Protein AF-0000000086876216 (afdb_homodimer)

Organism: NCBI:txid248903

Foldseek 3Di:
DAAWEKDFAPVQVVVVCCVVPPVDDDDAQPWKWKWWFQAFCHSDGNTHTFDDQQWWTWTWAKDDWDDDPNKTKIWTAAKTKTDQGQAWRAKTFKMFIASDRPDGDTTIMGTDPDIDTRGHRDMDMDGTRRYMYMDD/DAAWEKDFAPVQVVVVCCVVPPVDDDDAQPWKWKWWFQAFCHSDGNTHTFDDQQWWTWTWAKDDWDDDPNKTKIWTAAKIKTDQGQAWRAKTFKMFIASDRPDGDTTIMGTDPDIDTRGHRDMDMDGTRRYMYMDD

Sequence (272 aa):
MADILLSKSNYWKRASINAALRGVNFTAPARVYIALYTSNPTDADTGQEVTGGGYTRQQVTFGDPVITERRAAVQNTADVSFPIATADQGLITHIGIRDAATGGNLLYHGAVKTPRTVLTNDLIRFLVGQLKIDEGMADILLSKSNYWKRASINAALRGVNFTAPARVYIALYTSNPTDADTGQEVTGGGYTRQQVTFGDPVITERRAAVQNTADVSFPIATADQGLITHIGIRDAATGGNLLYHGAVKTPRTVLTNDLIRFLVGQLKIDEG

Solvent-accessible surface area (backbone atoms only — not comparable to full-atom values): 13856 Å² total; per-residue (Å²): 128,72,64,25,61,34,43,61,13,51,60,40,45,43,50,50,50,33,16,67,52,60,35,36,64,45,84,33,34,82,51,28,16,43,38,51,12,58,33,69,36,64,42,81,64,72,33,47,62,62,65,58,31,65,64,61,54,36,72,56,54,53,49,77,65,42,80,54,99,74,24,32,33,34,30,28,69,50,65,38,70,43,60,56,19,72,27,67,53,46,49,35,38,20,40,31,36,22,50,34,78,67,78,73,49,56,39,30,34,31,54,47,81,68,64,42,72,39,39,57,70,33,62,58,70,44,52,55,52,27,46,31,37,70,47,102,128,73,65,25,61,35,44,59,14,50,62,39,44,42,51,52,51,34,16,67,53,59,36,35,64,46,82,32,34,83,52,29,16,42,38,51,12,59,33,70,36,64,44,78,65,72,33,47,62,63,64,57,32,66,62,64,52,36,70,55,53,53,50,77,66,41,81,52,97,74,23,32,32,35,31,29,70,48,66,37,68,43,61,56,18,73,28,65,54,47,51,37,38,20,39,31,37,21,49,33,76,68,78,72,50,57,40,31,33,30,53,46,82,69,64,42,73,39,40,58,70,35,64,56,70,43,52,54,53,28,47,31,38,69,48,102

Radius of gyration: 21.7 Å; Cα contacts (8 Å, |Δi|>4): 786; chains: 2; bounding box: 31×73×38 Å

Secondary structure (DSSP, 8-state):
-PPEEEEE-HHHHHHHHHHHHS---B---S-EEEEEESS--TTTT-S-B--STT---EEE-B---EEETTEEEEEBSS-EEPPPPSS--EEEEEEEEESSSSS--EEEEEEEEEEEEE-TT---EE-TT-EEEEE-/-PPEEEEE-HHHHHHHHHHHHS---B---S-EEEEEESS--TTTT-S-B--STT---EEE-B---EEETTEEEEEBSS-EEPPPPSS--EEEEEEEEESSSSS--EEEEEEEEEEEEE-TT---EE-TT-EEEEE-

InterPro domains:
  IPR056908 Podophage GP4 fiber I protein gp80-like [PF23140] (8-133)

pLDDT: mean 95.17, std 6.04, range [48.88, 98.81]

Structure (mmCIF, N/CA/C/O backbone):
data_AF-0000000086876216-model_v1
#
loop_
_entity.id
_entity.type
_entity.pdbx_description
1 polymer 'Uncharacterized protein'
#
loop_
_atom_site.group_PDB
_atom_site.id
_atom_site.type_symbol
_atom_site.label_atom_id
_atom_site.label_alt_id
_atom_site.label_comp_id
_atom_site.label_asym_id
_atom_site.label_entity_id
_atom_site.label_seq_id
_atom_site.pdbx_PDB_ins_code
_atom_site.Cartn_x
_atom_site.Cartn_y
_atom_site.Cartn_z
_atom_site.occupancy
_atom_site.B_iso_or_equiv
_atom_site.auth_seq_id
_atom_site.auth_comp_id
_atom_site.auth_asym_id
_atom_site.auth_atom_id
_atom_site.pdbx_PDB_model_num
ATOM 1 N N . MET A 1 1 ? 16.734 -21.984 -0.375 1 48.88 1 MET A N 1
ATOM 2 C CA . MET A 1 1 ? 15.859 -21.484 -1.431 1 48.88 1 MET A CA 1
ATOM 3 C C . MET A 1 1 ? 15.672 -19.969 -1.305 1 48.88 1 MET A C 1
ATOM 5 O O . MET A 1 1 ? 15.453 -19.453 -0.204 1 48.88 1 MET A O 1
ATOM 9 N N . ALA A 1 2 ? 16.062 -19.297 -2.34 1 59.06 2 ALA A N 1
ATOM 10 C CA . ALA A 1 2 ? 16.203 -17.859 -2.266 1 59.06 2 ALA A CA 1
ATOM 11 C C . ALA A 1 2 ? 14.852 -17.172 -2.088 1 59.06 2 ALA A C 1
ATOM 13 O O . ALA A 1 2 ? 13.828 -17.688 -2.533 1 59.06 2 ALA A O 1
ATOM 14 N N . ASP A 1 3 ? 14.68 -16.219 -1.386 1 83.75 3 ASP A N 1
ATOM 15 C CA . ASP A 1 3 ? 13.484 -15.43 -1.085 1 83.75 3 ASP A CA 1
ATOM 16 C C . ASP A 1 3 ? 12.922 -14.789 -2.35 1 83.75 3 ASP A C 1
ATOM 18 O O . ASP A 1 3 ? 13.68 -14.336 -3.215 1 83.75 3 ASP A O 1
ATOM 22 N N . ILE A 1 4 ? 11.766 -15.125 -2.602 1 87.94 4 ILE A N 1
ATOM 23 C CA . ILE A 1 4 ? 11.055 -14.453 -3.682 1 87.94 4 ILE A CA 1
ATOM 24 C C . ILE A 1 4 ? 10.438 -13.156 -3.166 1 87.94 4 ILE A C 1
ATOM 26 O O . ILE A 1 4 ? 9.641 -13.164 -2.229 1 87.94 4 ILE A O 1
ATOM 30 N N . LEU A 1 5 ? 10.828 -12.047 -3.766 1 90 5 LEU A N 1
ATOM 31 C CA . LEU A 1 5 ? 10.266 -10.758 -3.381 1 90 5 LEU A CA 1
ATOM 32 C C . LEU A 1 5 ? 9.07 -10.406 -4.262 1 90 5 LEU A C 1
ATOM 34 O O . LEU A 1 5 ? 9.188 -10.375 -5.488 1 90 5 LEU A O 1
ATOM 38 N N . LEU A 1 6 ? 7.988 -10.195 -3.66 1 94.19 6 LEU A N 1
ATOM 39 C CA . LEU A 1 6 ? 6.754 -9.922 -4.391 1 94.19 6 LEU A CA 1
ATOM 40 C C . LEU A 1 6 ? 6.422 -8.438 -4.367 1 94.19 6 LEU A C 1
ATOM 42 O O . LEU A 1 6 ? 6.621 -7.766 -3.352 1 94.19 6 LEU A O 1
ATOM 46 N N . SER A 1 7 ? 6.004 -7.902 -5.445 1 93.81 7 SER A N 1
ATOM 47 C CA . SER A 1 7 ? 5.598 -6.508 -5.582 1 93.81 7 SER A CA 1
ATOM 48 C C . SER A 1 7 ? 4.09 -6.391 -5.785 1 93.81 7 SER A C 1
ATOM 50 O O . SER A 1 7 ? 3.441 -7.344 -6.223 1 93.81 7 SER A O 1
ATOM 52 N N . LYS A 1 8 ? 3.535 -5.238 -5.605 1 95.94 8 LYS A N 1
ATOM 53 C CA . LYS A 1 8 ? 2.1 -4.992 -5.699 1 95.94 8 LYS A CA 1
ATOM 54 C C . LYS A 1 8 ? 1.642 -4.969 -7.156 1 95.94 8 LYS A C 1
ATOM 56 O O . LYS A 1 8 ? 2.352 -4.461 -8.031 1 95.94 8 LYS A O 1
ATOM 61 N N . SER A 1 9 ? 0.474 -5.445 -7.375 1 97.19 9 SER A N 1
ATOM 62 C CA . SER A 1 9 ? -0.195 -5.281 -8.664 1 97.19 9 SER A CA 1
ATOM 63 C C . SER A 1 9 ? -0.84 -3.902 -8.781 1 97.19 9 SER A C 1
ATOM 65 O O . SER A 1 9 ? -0.96 -3.182 -7.785 1 97.19 9 SER A O 1
ATOM 67 N N . ASN A 1 10 ? -1.243 -3.51 -10.047 1 96.38 10 ASN A N 1
ATOM 68 C CA . ASN A 1 10 ? -1.983 -2.268 -10.234 1 96.38 10 ASN A CA 1
ATOM 69 C C . ASN A 1 10 ? -3.34 -2.309 -9.539 1 96.38 10 ASN A C 1
ATOM 71 O O . ASN A 1 10 ? -3.801 -1.296 -9.008 1 96.38 10 ASN A O 1
ATOM 75 N N . TYR A 1 11 ? -3.932 -3.42 -9.586 1 96.38 11 TYR A N 1
ATOM 76 C CA . TYR A 1 11 ? -5.219 -3.58 -8.914 1 96.38 11 TYR A CA 1
ATOM 77 C C . TYR A 1 11 ? -5.105 -3.229 -7.438 1 96.38 11 TYR A C 1
ATOM 79 O O . TYR A 1 11 ? -5.898 -2.439 -6.918 1 96.38 11 TYR A O 1
ATOM 87 N N . TRP A 1 12 ? -4.121 -3.82 -6.762 1 96.38 12 TRP A N 1
ATOM 88 C CA . TRP A 1 12 ? -3.986 -3.639 -5.32 1 96.38 12 TRP A CA 1
ATOM 89 C C . TRP A 1 12 ? -3.52 -2.225 -4.992 1 96.38 12 TRP A C 1
ATOM 91 O O . TRP A 1 12 ? -3.977 -1.625 -4.016 1 96.38 12 TRP A O 1
ATOM 101 N N . LYS A 1 13 ? -2.625 -1.699 -5.828 1 95.38 13 LYS A N 1
ATOM 102 C CA . LYS A 1 13 ? -2.205 -0.316 -5.625 1 95.38 13 LYS A CA 1
ATOM 103 C C . LYS A 1 13 ? -3.404 0.627 -5.605 1 95.38 13 LYS A C 1
ATOM 105 O O . LYS A 1 13 ? -3.539 1.452 -4.699 1 95.38 13 LYS A O 1
ATOM 110 N N . ARG A 1 14 ? -4.246 0.463 -6.566 1 95.56 14 ARG A N 1
ATOM 111 C CA . ARG A 1 14 ? -5.414 1.328 -6.691 1 95.56 14 ARG A CA 1
ATOM 112 C C . ARG A 1 14 ? -6.375 1.126 -5.523 1 95.56 14 ARG A C 1
ATOM 114 O O . ARG A 1 14 ? -6.879 2.096 -4.953 1 95.56 14 ARG A O 1
ATOM 121 N N . ALA A 1 15 ? -6.629 -0.106 -5.219 1 95.69 15 ALA A N 1
ATOM 122 C CA . ALA A 1 15 ? -7.551 -0.411 -4.125 1 95.69 15 ALA A CA 1
ATOM 123 C C . ALA A 1 15 ? -7.055 0.181 -2.811 1 95.69 15 ALA A C 1
ATOM 125 O O . ALA A 1 15 ? -7.844 0.701 -2.018 1 95.69 15 ALA A O 1
ATOM 126 N N . SER A 1 16 ? -5.734 0.086 -2.578 1 95.06 16 SER A N 1
ATOM 127 C CA . SER A 1 16 ? -5.148 0.612 -1.349 1 95.06 16 SER A CA 1
ATOM 128 C C . SER A 1 16 ? -5.32 2.125 -1.259 1 95.06 16 SER A C 1
ATOM 130 O O . SER A 1 16 ? -5.719 2.648 -0.215 1 95.06 16 SER A O 1
ATOM 132 N N . ILE A 1 17 ? -5.043 2.809 -2.35 1 95.25 17 ILE A N 1
ATOM 133 C CA . ILE A 1 17 ? -5.141 4.266 -2.363 1 95.25 17 ILE A CA 1
ATOM 134 C C . ILE A 1 17 ? -6.602 4.684 -2.191 1 95.25 17 ILE A C 1
ATOM 136 O O . ILE A 1 17 ? -6.902 5.609 -1.435 1 95.25 17 ILE A O 1
ATOM 140 N N . ASN A 1 18 ? -7.496 3.988 -2.867 1 96.56 18 ASN A N 1
ATOM 141 C CA . ASN A 1 18 ? -8.914 4.297 -2.748 1 96.56 18 ASN A CA 1
ATOM 142 C C . ASN A 1 18 ? -9.422 4.082 -1.324 1 96.56 18 ASN A C 1
ATOM 144 O O . ASN A 1 18 ? -10.242 4.852 -0.829 1 96.56 18 ASN A O 1
ATOM 148 N N . ALA A 1 19 ? -8.953 3.096 -0.717 1 95.94 19 ALA A N 1
ATOM 149 C CA . ALA A 1 19 ? -9.359 2.814 0.657 1 95.94 19 ALA A CA 1
ATOM 150 C C . ALA A 1 19 ? -8.82 3.871 1.616 1 95.94 19 ALA A C 1
ATOM 152 O O . ALA A 1 19 ? -9.555 4.367 2.479 1 95.94 19 ALA A O 1
ATOM 153 N N . ALA A 1 20 ? -7.605 4.254 1.481 1 96 20 ALA A N 1
ATOM 154 C CA . ALA A 1 20 ? -6.957 5.18 2.404 1 96 20 ALA A CA 1
ATOM 155 C C . ALA A 1 20 ? -7.504 6.598 2.232 1 96 20 ALA A C 1
ATOM 157 O O . ALA A 1 20 ? -7.645 7.336 3.209 1 96 20 ALA A O 1
ATOM 158 N N . LEU A 1 21 ? -7.848 6.957 0.947 1 97.12 21 LEU A N 1
ATOM 159 C CA . LEU A 1 21 ? -7.949 8.391 0.697 1 97.12 21 LEU A CA 1
ATOM 160 C C . LEU A 1 21 ? -9.328 8.75 0.16 1 97.12 21 LEU A C 1
ATOM 162 O O . LEU A 1 21 ? -9.719 9.922 0.172 1 97.12 21 LEU A O 1
ATOM 166 N N . ARG A 1 22 ? -10.078 7.77 -0.275 1 95.88 22 ARG A N 1
ATOM 167 C CA . ARG A 1 22 ? -11.258 8.148 -1.043 1 95.88 22 ARG A CA 1
ATOM 168 C C . ARG A 1 22 ? -12.508 7.477 -0.491 1 95.88 22 ARG A C 1
ATOM 170 O O . ARG A 1 22 ? -13.539 7.422 -1.165 1 95.88 22 ARG A O 1
ATOM 177 N N . GLY A 1 23 ? -12.367 6.898 0.635 1 95.56 23 GLY A N 1
ATOM 178 C CA . GLY A 1 23 ? -13.539 6.395 1.34 1 95.56 23 GLY A CA 1
ATOM 179 C C . GLY A 1 23 ? -14.094 5.121 0.734 1 95.56 23 GLY A C 1
ATOM 180 O O . GLY A 1 23 ? -15.25 4.766 0.979 1 95.56 23 GLY A O 1
ATOM 181 N N . VAL A 1 24 ? -13.336 4.449 -0.083 1 93.44 24 VAL A N 1
ATOM 182 C CA . VAL A 1 24 ? -13.781 3.209 -0.709 1 93.44 24 VAL A CA 1
ATOM 183 C C . VAL A 1 24 ? -13.336 2.016 0.129 1 93.44 24 VAL A C 1
ATOM 185 O O . VAL A 1 24 ? -12.141 1.724 0.211 1 93.44 24 VAL A O 1
ATOM 188 N N . ASN A 1 25 ? -14.297 1.36 0.654 1 94.62 25 ASN A N 1
ATOM 189 C CA . ASN A 1 25 ? -13.961 0.201 1.473 1 94.62 25 ASN A CA 1
ATOM 190 C C . ASN A 1 25 ? -13.305 -0.9 0.643 1 94.62 25 ASN A C 1
ATOM 192 O O . ASN A 1 25 ? -13.586 -1.035 -0.549 1 94.62 25 ASN A O 1
ATOM 196 N N . PHE A 1 26 ? -12.43 -1.566 1.304 1 93.56 26 PHE A N 1
ATOM 197 C CA . PHE A 1 26 ? -11.859 -2.775 0.715 1 93.56 26 PHE A CA 1
ATOM 198 C C . PHE A 1 26 ? -12.258 -4.008 1.519 1 93.56 26 PHE A C 1
ATOM 200 O O . PHE A 1 26 ? -11.961 -4.102 2.711 1 93.56 26 PHE A O 1
ATOM 207 N N . THR A 1 27 ? -12.953 -4.887 0.851 1 94.19 27 THR A N 1
ATOM 208 C CA . THR A 1 27 ? -13.281 -6.168 1.469 1 94.19 27 THR A CA 1
ATOM 209 C C . THR A 1 27 ? -12.141 -7.168 1.271 1 94.19 27 THR A C 1
ATOM 211 O O . THR A 1 27 ? -11.844 -7.559 0.142 1 94.19 27 THR A O 1
ATOM 214 N N . ALA A 1 28 ? -11.547 -7.559 2.363 1 96.19 28 ALA A N 1
ATOM 215 C CA . ALA A 1 28 ? -10.391 -8.445 2.32 1 96.19 28 ALA A CA 1
ATOM 216 C C . ALA A 1 28 ? -10.797 -9.852 1.863 1 96.19 28 ALA A C 1
ATOM 218 O O . ALA A 1 28 ? -11.836 -10.367 2.275 1 96.19 28 ALA A O 1
ATOM 219 N N . PRO A 1 29 ? -10.008 -10.398 0.967 1 96 29 PRO A N 1
ATOM 220 C CA . PRO A 1 29 ? -10.258 -11.812 0.665 1 96 29 PRO A CA 1
ATOM 221 C C . PRO A 1 29 ? -10.023 -12.719 1.87 1 96 29 PRO A C 1
ATOM 223 O O . PRO A 1 29 ? -9.07 -12.523 2.621 1 96 29 PRO A O 1
ATOM 226 N N . ALA A 1 30 ? -10.867 -13.68 2.072 1 94.69 30 ALA A N 1
ATOM 227 C CA . ALA A 1 30 ? -10.75 -14.602 3.201 1 94.69 30 ALA A CA 1
ATOM 228 C C . ALA A 1 30 ? -9.5 -15.469 3.07 1 94.69 30 ALA A C 1
ATOM 230 O O . ALA A 1 30 ? -8.922 -15.891 4.074 1 94.69 30 ALA A O 1
ATOM 231 N N . ARG A 1 31 ? -9.227 -15.828 1.833 1 96.81 31 ARG A N 1
ATOM 232 C CA . ARG A 1 31 ? -8.062 -16.641 1.503 1 96.81 31 ARG A CA 1
ATOM 233 C C . ARG A 1 31 ? -7.34 -16.094 0.279 1 96.81 31 ARG A C 1
ATOM 235 O O . ARG A 1 31 ? -7.945 -15.438 -0.566 1 96.81 31 ARG A O 1
ATOM 242 N N . VAL A 1 32 ? -6.047 -16.312 0.281 1 98.5 32 VAL A N 1
ATOM 243 C CA . VAL A 1 32 ? -5.262 -15.977 -0.899 1 98.5 32 VAL A CA 1
ATOM 244 C C . VAL A 1 32 ? -4.531 -17.219 -1.411 1 98.5 32 VAL A C 1
ATOM 246 O O . VAL A 1 32 ? -4.383 -18.203 -0.686 1 98.5 32 VAL A O 1
ATOM 249 N N . TYR A 1 33 ? -4.148 -17.188 -2.643 1 98.81 33 TYR A N 1
ATOM 250 C CA . TYR A 1 33 ? -3.611 -18.359 -3.324 1 98.81 33 TYR A CA 1
ATOM 251 C C . TYR A 1 33 ? -2.354 -18 -4.109 1 98.81 33 TYR A C 1
ATOM 253 O O . TYR A 1 33 ? -2.25 -16.906 -4.668 1 98.81 33 TYR A O 1
ATOM 261 N N . ILE A 1 34 ? -1.448 -18.938 -4.176 1 98.31 34 ILE A N 1
ATOM 262 C CA . ILE A 1 34 ? -0.29 -18.812 -5.055 1 98.31 34 ILE A CA 1
ATOM 263 C C . ILE A 1 34 ? -0.636 -19.328 -6.449 1 98.31 34 ILE A C 1
ATOM 265 O O . ILE A 1 34 ? -1.189 -20.406 -6.598 1 98.31 34 ILE A O 1
ATOM 269 N N . ALA A 1 35 ? -0.36 -18.531 -7.395 1 98.38 35 ALA A N 1
ATOM 270 C CA . ALA A 1 35 ? -0.459 -18.891 -8.805 1 98.38 35 ALA A CA 1
ATOM 271 C C . ALA A 1 35 ? 0.922 -19.016 -9.438 1 98.38 35 ALA A C 1
ATOM 273 O O . ALA A 1 35 ? 1.812 -18.203 -9.148 1 98.38 35 ALA A O 1
ATOM 274 N N . LEU A 1 36 ? 1.107 -19.922 -10.281 1 98.06 36 LEU A N 1
ATOM 275 C CA . LEU A 1 36 ? 2.348 -20.109 -11.031 1 98.06 36 LEU A CA 1
ATOM 276 C C . LEU A 1 36 ? 2.219 -19.547 -12.438 1 98.06 36 LEU A C 1
ATOM 278 O O . LEU A 1 36 ? 1.175 -19.688 -13.078 1 98.06 36 LEU A O 1
ATOM 282 N N . TYR A 1 37 ? 3.281 -18.953 -12.898 1 98.5 37 TYR A N 1
ATOM 283 C CA . TYR A 1 37 ? 3.238 -18.297 -14.203 1 98.5 37 TYR A CA 1
ATOM 284 C C . TYR A 1 37 ? 4.402 -18.75 -15.078 1 98.5 37 TYR A C 1
ATOM 286 O O . TYR A 1 37 ? 5.527 -18.891 -14.594 1 98.5 37 TYR A O 1
ATOM 294 N N . THR A 1 38 ? 4.125 -18.922 -16.344 1 98.19 38 THR A N 1
ATOM 295 C CA . THR A 1 38 ? 5.16 -19.234 -17.312 1 98.19 38 THR A CA 1
ATOM 296 C C . THR A 1 38 ? 5.629 -17.969 -18.031 1 98.19 38 THR A C 1
ATOM 298 O O . THR A 1 38 ? 6.551 -18.016 -18.844 1 98.19 38 THR A O 1
ATOM 301 N N . SER A 1 39 ? 4.977 -16.906 -17.75 1 97.94 39 SER A N 1
ATOM 302 C CA . SER A 1 39 ? 5.406 -15.586 -18.188 1 97.94 39 SER A CA 1
ATOM 303 C C . SER A 1 39 ? 5.133 -14.539 -17.109 1 97.94 39 SER A C 1
ATOM 305 O O . SER A 1 39 ? 4.367 -14.781 -16.172 1 97.94 39 SER A O 1
ATOM 307 N N . ASN A 1 40 ? 5.742 -13.383 -17.219 1 97.38 40 ASN A N 1
ATOM 308 C CA . ASN A 1 40 ? 5.621 -12.305 -16.234 1 97.38 40 ASN A CA 1
ATOM 309 C C . ASN A 1 40 ? 4.191 -11.781 -16.156 1 97.38 40 ASN A C 1
ATOM 311 O O . ASN A 1 40 ? 3.66 -11.258 -17.141 1 97.38 40 ASN A O 1
ATOM 315 N N . PRO A 1 41 ? 3.533 -11.93 -14.977 1 96.75 41 PRO A N 1
ATOM 316 C CA . PRO A 1 41 ? 2.193 -11.367 -14.805 1 96.75 41 PRO A CA 1
ATOM 317 C C . PRO A 1 41 ? 2.174 -9.844 -14.93 1 96.75 41 PRO A C 1
ATOM 319 O O . PRO A 1 41 ? 1.116 -9.25 -15.164 1 96.75 41 PRO A O 1
ATOM 322 N N . THR A 1 42 ? 3.312 -9.188 -14.727 1 95.25 42 THR A N 1
ATOM 323 C CA . THR A 1 42 ? 3.408 -7.73 -14.656 1 95.25 42 THR A CA 1
ATOM 324 C C . THR A 1 42 ? 2.469 -7.172 -13.594 1 95.25 42 THR A C 1
ATOM 326 O O . THR A 1 42 ? 1.662 -7.91 -13.023 1 95.25 42 THR A O 1
ATOM 329 N N . ASP A 1 43 ? 2.586 -5.863 -13.367 1 96.38 43 ASP A N 1
ATOM 330 C CA . ASP A 1 43 ? 1.662 -5.211 -12.445 1 96.38 43 ASP A CA 1
ATOM 331 C C . ASP A 1 43 ? 0.242 -5.199 -13.008 1 96.38 43 ASP A C 1
ATOM 333 O O . ASP A 1 43 ? -0.729 -5.094 -12.25 1 96.38 43 ASP A O 1
ATOM 337 N N . ALA A 1 44 ? 0.137 -5.301 -14.305 1 95.56 44 ALA A N 1
ATOM 338 C CA . ALA A 1 44 ? -1.148 -5.164 -14.984 1 95.56 44 ALA A CA 1
ATOM 339 C C . ALA A 1 44 ? -1.819 -6.523 -15.172 1 95.56 44 ALA A C 1
ATOM 341 O O . ALA A 1 44 ? -2.836 -6.629 -15.859 1 95.56 44 ALA A O 1
ATOM 342 N N . ASP A 1 45 ? -1.277 -7.594 -14.578 1 96.81 45 ASP A N 1
ATOM 343 C CA . ASP A 1 45 ? -1.894 -8.914 -14.617 1 96.81 45 ASP A CA 1
ATOM 344 C C . ASP A 1 45 ? -1.996 -9.43 -16.047 1 96.81 45 ASP A C 1
ATOM 346 O O . ASP A 1 45 ? -3.07 -9.852 -16.5 1 96.81 45 ASP A O 1
ATOM 350 N N . THR A 1 46 ? -0.909 -9.453 -16.812 1 96 46 THR A N 1
ATOM 351 C CA . THR A 1 46 ? -0.927 -9.805 -18.219 1 96 46 THR A CA 1
ATOM 352 C C . THR A 1 46 ? -0.221 -11.141 -18.453 1 96 46 THR A C 1
ATOM 354 O O . THR A 1 46 ? -0.142 -11.617 -19.594 1 96 46 THR A O 1
ATOM 357 N N . GLY A 1 47 ? 0.295 -11.789 -17.531 1 96.75 47 GLY A N 1
ATOM 358 C CA . GLY A 1 47 ? 1.072 -13.008 -17.688 1 96.75 47 GLY A CA 1
ATOM 359 C C . GLY A 1 47 ? 0.215 -14.234 -17.922 1 96.75 47 GLY A C 1
ATOM 360 O O . GLY A 1 47 ? -1.009 -14.18 -17.781 1 96.75 47 GLY A O 1
ATOM 361 N N . GLN A 1 48 ? 0.853 -15.25 -18.328 1 97.88 48 GLN A N 1
ATOM 362 C CA . GLN A 1 48 ? 0.194 -16.531 -18.562 1 97.88 48 GLN A CA 1
ATOM 363 C C . GLN A 1 48 ? 0.329 -17.438 -17.344 1 97.88 48 GLN A C 1
ATOM 365 O O . GLN A 1 48 ? 1.424 -17.922 -17.047 1 97.88 48 GLN A O 1
ATOM 370 N N . GLU A 1 49 ? -0.75 -17.703 -16.688 1 98.44 49 GLU A N 1
ATOM 371 C CA . GLU A 1 49 ? -0.78 -18.672 -15.586 1 98.44 49 GLU A CA 1
ATOM 372 C C . GLU A 1 49 ? -0.759 -20.094 -16.109 1 98.44 49 GLU A C 1
ATOM 374 O O . GLU A 1 49 ? -1.314 -20.391 -17.172 1 98.44 49 GLU A O 1
ATOM 379 N N . VAL A 1 50 ? -0.156 -20.938 -15.328 1 97.88 50 VAL A N 1
ATOM 380 C CA . VAL A 1 50 ? -0.158 -22.375 -15.633 1 97.88 50 VAL A CA 1
ATOM 381 C C . VAL A 1 50 ? -1.595 -22.875 -15.703 1 97.88 50 VAL A C 1
ATOM 383 O O . VAL A 1 50 ? -2.449 -22.453 -14.922 1 97.88 50 VAL A O 1
ATOM 386 N N . THR A 1 51 ? -1.846 -23.672 -16.625 1 95.88 51 THR A N 1
ATOM 387 C CA . THR A 1 51 ? -3.121 -24.375 -16.75 1 95.88 51 THR A CA 1
ATOM 388 C C . THR A 1 51 ? -2.898 -25.844 -17.062 1 95.88 51 THR A C 1
ATOM 390 O O . THR A 1 51 ? -1.874 -26.219 -17.641 1 95.88 51 THR A O 1
ATOM 393 N N . GLY A 1 52 ? -3.818 -26.672 -16.703 1 96.06 52 GLY A N 1
ATOM 394 C CA . GLY A 1 52 ? -3.76 -28.078 -17.047 1 96.06 52 GLY A CA 1
ATOM 395 C C . GLY A 1 52 ? -2.752 -28.859 -16.219 1 96.06 52 GLY A C 1
ATOM 396 O O . GLY A 1 52 ? -2.277 -28.359 -15.195 1 96.06 52 GLY A O 1
ATOM 397 N N . GLY A 1 53 ? -2.633 -30.125 -16.516 1 97.5 53 GLY A N 1
ATOM 398 C CA . GLY A 1 53 ? -1.657 -30.984 -15.875 1 97.5 53 GLY A CA 1
ATOM 399 C C . GLY A 1 53 ? -1.9 -31.156 -14.391 1 97.5 53 GLY A C 1
ATOM 400 O O . GLY A 1 53 ? -0.952 -31.25 -13.609 1 97.5 53 GLY A O 1
ATOM 401 N N . GLY A 1 54 ? -3.086 -31.062 -13.938 1 97.12 54 GLY A N 1
ATOM 402 C CA . GLY A 1 54 ? -3.391 -31.234 -12.523 1 97.12 54 GLY A CA 1
ATOM 403 C C . GLY A 1 54 ? -3.123 -30 -11.703 1 97.12 54 GLY A C 1
ATOM 404 O O . GLY A 1 54 ? -3.246 -30.016 -10.477 1 97.12 54 GLY A O 1
ATOM 405 N N . TYR A 1 55 ? -2.834 -28.969 -12.445 1 97.94 55 TYR A N 1
ATOM 406 C CA . TYR A 1 55 ? -2.508 -27.703 -11.773 1 97.94 55 TYR A CA 1
ATOM 407 C C . TYR A 1 55 ? -3.742 -27.094 -11.125 1 97.94 55 TYR A C 1
ATOM 409 O O . TYR A 1 55 ? -4.816 -27.062 -11.734 1 97.94 55 TYR A O 1
ATOM 417 N N . THR A 1 56 ? -3.564 -26.625 -9.883 1 97.88 56 THR A N 1
ATOM 418 C CA . THR A 1 56 ? -4.496 -25.766 -9.141 1 97.88 56 THR A CA 1
ATOM 419 C C . THR A 1 56 ? -3.746 -24.781 -8.25 1 97.88 56 THR A C 1
ATOM 421 O O . THR A 1 56 ? -2.727 -25.141 -7.652 1 97.88 56 THR A O 1
ATOM 424 N N . ARG A 1 57 ? -4.277 -23.562 -8.219 1 98.38 57 ARG A N 1
ATOM 425 C CA . ARG A 1 57 ? -3.689 -22.641 -7.258 1 98.38 57 ARG A CA 1
ATOM 426 C C . ARG A 1 57 ? -3.719 -23.219 -5.848 1 98.38 57 ARG A C 1
ATOM 428 O O . ARG A 1 57 ? -4.637 -23.969 -5.496 1 98.38 57 ARG A O 1
ATOM 435 N N . GLN A 1 58 ? -2.684 -22.906 -5.09 1 98.38 58 GLN A N 1
ATOM 436 C CA . GLN A 1 58 ? -2.605 -23.406 -3.721 1 98.38 58 GLN A CA 1
ATOM 437 C C . GLN A 1 58 ? -2.783 -22.281 -2.711 1 98.38 58 GLN A C 1
ATOM 439 O O . GLN A 1 58 ? -2.225 -21.188 -2.881 1 98.38 58 GLN A O 1
ATOM 444 N N . GLN A 1 59 ? -3.621 -22.547 -1.695 1 98.44 59 GLN A N 1
ATOM 445 C CA . GLN A 1 59 ? -3.814 -21.562 -0.64 1 98.44 59 GLN A CA 1
ATOM 446 C C . GLN A 1 59 ? -2.512 -21.297 0.11 1 98.44 59 GLN A C 1
ATOM 448 O O . GLN A 1 59 ? -1.732 -22.219 0.357 1 98.44 59 GLN A O 1
ATOM 453 N N . VAL A 1 60 ? -2.283 -20.094 0.447 1 98.12 60 VAL A N 1
ATOM 454 C CA . VAL A 1 60 ? -1.104 -19.703 1.214 1 98.12 60 VAL A CA 1
ATOM 455 C C . VAL A 1 60 ? -1.515 -18.797 2.371 1 98.12 60 VAL A C 1
ATOM 457 O O . VAL A 1 60 ? -2.439 -17.984 2.238 1 98.12 60 VAL A O 1
ATOM 460 N N . THR A 1 61 ? -0.882 -18.922 3.51 1 97.56 61 THR A N 1
ATOM 461 C CA . THR A 1 61 ? -1.111 -18.094 4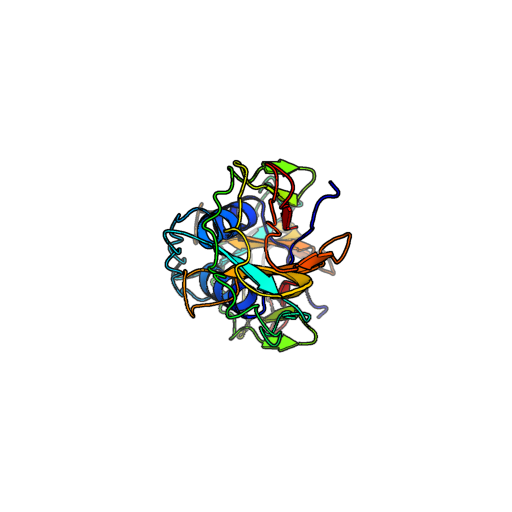.691 1 97.56 61 THR A CA 1
ATOM 462 C C . THR A 1 61 ? 0.126 -17.266 5.023 1 97.56 61 THR A C 1
ATOM 464 O O . THR A 1 61 ? 1.255 -17.734 4.863 1 97.56 61 THR A O 1
ATOM 467 N N . PHE A 1 62 ? -0.096 -16.094 5.426 1 97.56 62 PHE A N 1
ATOM 468 C CA . PHE A 1 62 ? 0.983 -15.18 5.781 1 97.56 62 PHE A CA 1
ATOM 469 C C . PHE A 1 62 ? 0.907 -14.805 7.258 1 97.56 62 PHE A C 1
ATOM 471 O O . PHE A 1 62 ? -0.173 -14.82 7.852 1 97.56 62 PHE A O 1
ATOM 478 N N . GLY A 1 63 ? 2.018 -14.469 7.793 1 96.12 63 GLY A N 1
ATOM 479 C CA . GLY A 1 63 ? 2.096 -14.039 9.18 1 96.12 63 GLY A CA 1
ATOM 480 C C . GLY A 1 63 ? 1.78 -12.57 9.375 1 96.12 63 GLY A C 1
ATOM 481 O O . GLY A 1 63 ? 1.435 -11.875 8.414 1 96.12 63 GLY A O 1
ATOM 482 N N . ASP A 1 64 ? 1.844 -12.172 10.617 1 95.44 64 ASP A N 1
ATOM 483 C CA . ASP A 1 64 ? 1.646 -10.758 10.938 1 95.44 64 ASP A CA 1
ATOM 484 C C . ASP A 1 64 ? 2.748 -9.898 10.32 1 95.44 64 ASP A C 1
ATOM 486 O O . ASP A 1 64 ? 3.922 -10.273 10.352 1 95.44 64 ASP A O 1
ATOM 490 N N . PRO A 1 65 ? 2.338 -8.797 9.703 1 95.44 65 PRO A N 1
ATOM 491 C CA . PRO A 1 65 ? 3.383 -7.906 9.195 1 95.44 65 PRO A CA 1
ATOM 492 C C . PRO A 1 65 ? 4.301 -7.391 10.297 1 95.44 65 PRO A C 1
ATOM 494 O O . PRO A 1 65 ? 3.838 -7.082 11.398 1 95.44 65 PRO A O 1
ATOM 497 N N . VAL A 1 66 ? 5.539 -7.312 10.031 1 93.88 66 VAL A N 1
ATOM 498 C CA . VAL A 1 66 ? 6.555 -6.816 10.953 1 93.88 66 VAL A CA 1
ATOM 499 C C . VAL A 1 66 ? 7.156 -5.52 10.414 1 93.88 66 VAL A C 1
ATOM 501 O O . VAL A 1 66 ? 7.535 -5.445 9.242 1 93.88 66 VAL A O 1
ATOM 504 N N . ILE A 1 67 ? 7.168 -4.535 11.266 1 93.44 67 ILE A N 1
ATOM 505 C CA . ILE A 1 67 ? 7.766 -3.262 10.883 1 93.44 67 ILE A CA 1
ATOM 506 C C . ILE A 1 67 ? 9.258 -3.268 11.219 1 93.44 67 ILE A C 1
ATOM 508 O O . ILE A 1 67 ? 9.641 -3.484 12.367 1 93.44 67 ILE A O 1
ATOM 512 N N . THR A 1 68 ? 10.062 -3.109 10.227 1 86.62 68 THR A N 1
ATOM 513 C CA . THR A 1 68 ? 11.508 -2.93 10.391 1 86.62 68 THR A CA 1
ATOM 514 C C . THR A 1 68 ? 12 -1.753 9.555 1 86.62 68 THR A C 1
ATOM 516 O O . THR A 1 68 ? 11.828 -1.729 8.336 1 86.62 68 THR A O 1
ATOM 519 N N . GLU A 1 69 ? 12.727 -0.732 10.188 1 81.5 69 GLU A N 1
ATOM 520 C CA . GLU A 1 69 ? 13.328 0.418 9.516 1 81.5 69 GLU A CA 1
ATOM 521 C C . GLU A 1 69 ? 12.336 1.081 8.562 1 81.5 69 GLU A C 1
ATOM 523 O O . GLU A 1 69 ? 12.664 1.342 7.406 1 81.5 69 GLU A O 1
ATOM 528 N N . ARG A 1 70 ? 11.164 1.181 8.758 1 82.06 70 ARG A N 1
ATOM 529 C CA . ARG A 1 70 ? 10.133 1.916 8.023 1 82.06 70 ARG A CA 1
ATOM 530 C C . ARG A 1 70 ? 9.5 1.044 6.949 1 82.06 70 ARG A C 1
ATOM 532 O O . ARG A 1 70 ? 8.844 1.554 6.035 1 82.06 70 ARG A O 1
ATOM 539 N N . ARG A 1 71 ? 9.828 -0.271 6.969 1 89 71 ARG A N 1
ATOM 540 C CA . ARG A 1 71 ? 9.203 -1.211 6.039 1 89 71 ARG A CA 1
ATOM 541 C C . ARG A 1 71 ? 8.344 -2.223 6.785 1 89 71 ARG A C 1
ATOM 543 O O . ARG A 1 71 ? 8.656 -2.611 7.91 1 89 71 ARG A O 1
ATOM 550 N N . ALA A 1 72 ? 7.262 -2.516 6.199 1 93.38 72 ALA A N 1
ATOM 551 C CA . ALA A 1 72 ? 6.449 -3.633 6.676 1 93.38 72 ALA A CA 1
ATOM 552 C C . ALA A 1 72 ? 6.707 -4.891 5.852 1 93.38 72 ALA A C 1
ATOM 554 O O . ALA A 1 72 ? 6.617 -4.863 4.625 1 93.38 72 ALA A O 1
ATOM 555 N N . ALA A 1 73 ? 7.129 -5.918 6.57 1 94.5 73 ALA A N 1
ATOM 556 C CA . ALA A 1 73 ? 7.461 -7.16 5.883 1 94.5 73 ALA A CA 1
ATOM 557 C C . ALA A 1 73 ? 6.578 -8.305 6.359 1 94.5 73 ALA A C 1
ATOM 559 O O . ALA A 1 73 ? 6.172 -8.344 7.523 1 94.5 73 ALA A O 1
ATOM 560 N N . VAL A 1 74 ? 6.277 -9.18 5.457 1 96.06 74 VAL A N 1
ATOM 561 C CA . VAL A 1 74 ? 5.5 -10.375 5.766 1 96.06 74 VAL A CA 1
ATOM 562 C C . VAL A 1 74 ? 6.016 -11.547 4.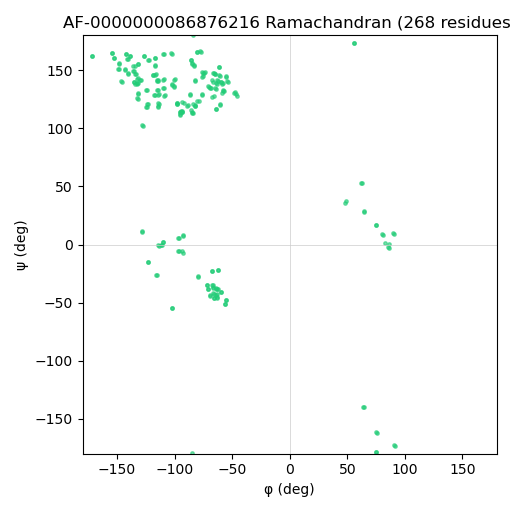941 1 96.06 74 VAL A C 1
ATOM 564 O O . VAL A 1 74 ? 6.625 -11.359 3.885 1 96.06 74 VAL A O 1
ATOM 567 N N . GLN A 1 75 ? 5.855 -12.711 5.5 1 96.56 75 GLN A N 1
ATOM 568 C CA . GLN A 1 75 ? 6.254 -13.93 4.805 1 96.56 75 GLN A CA 1
ATOM 569 C C . GLN A 1 75 ? 5.25 -15.055 5.043 1 96.56 75 GLN A C 1
ATOM 571 O O . GLN A 1 75 ? 4.445 -14.992 5.977 1 96.56 75 GLN A O 1
ATOM 576 N N . ASN A 1 76 ? 5.242 -16.047 4.199 1 97.75 76 ASN A N 1
ATOM 577 C CA . ASN A 1 76 ? 4.352 -17.188 4.402 1 97.75 76 ASN A CA 1
ATOM 578 C C . ASN A 1 76 ? 4.73 -17.984 5.648 1 97.75 76 ASN A C 1
ATOM 580 O O . ASN A 1 76 ? 5.914 -18.125 5.969 1 97.75 76 ASN A O 1
ATOM 584 N N . THR A 1 77 ? 3.764 -18.547 6.293 1 97.62 77 THR A N 1
ATOM 585 C CA . THR A 1 77 ? 3.971 -19.141 7.609 1 97.62 77 THR A CA 1
ATOM 586 C C . THR A 1 77 ? 3.879 -20.656 7.531 1 97.62 77 THR A C 1
ATOM 588 O O . THR A 1 77 ? 3.924 -21.344 8.555 1 97.62 77 THR A O 1
ATOM 591 N N . ALA A 1 78 ? 3.678 -21.219 6.375 1 97.06 78 ALA A N 1
ATOM 592 C CA . ALA A 1 78 ? 3.625 -22.656 6.156 1 97.06 78 ALA A CA 1
ATOM 593 C C . ALA A 1 78 ? 4.137 -23.031 4.766 1 97.06 78 ALA A C 1
ATOM 595 O O . ALA A 1 78 ? 4.141 -22.188 3.859 1 97.06 78 ALA A O 1
ATOM 596 N N . ASP A 1 79 ? 4.66 -24.203 4.703 1 97.19 79 ASP A N 1
ATOM 597 C CA . ASP A 1 79 ? 5.008 -24.719 3.379 1 97.19 79 ASP A CA 1
ATOM 598 C C . ASP A 1 79 ? 3.77 -24.812 2.49 1 97.19 79 ASP A C 1
ATOM 600 O O . ASP A 1 79 ? 2.67 -25.094 2.977 1 97.19 79 ASP A O 1
ATOM 604 N N . VAL A 1 80 ? 3.963 -24.562 1.239 1 97.38 80 VAL A N 1
ATOM 605 C CA . VAL A 1 80 ? 2.912 -24.719 0.24 1 97.38 80 VAL A CA 1
ATOM 606 C C . VAL A 1 80 ? 3.375 -25.688 -0.852 1 97.38 80 VAL A C 1
ATOM 608 O O . VAL A 1 80 ? 4.402 -25.453 -1.497 1 97.38 80 VAL A O 1
ATOM 611 N N . SER A 1 81 ? 2.645 -26.734 -1.007 1 97.44 81 SER A N 1
ATOM 612 C CA . SER A 1 81 ? 2.971 -27.719 -2.025 1 97.44 81 SER A CA 1
ATOM 613 C C . SER A 1 81 ? 1.89 -27.797 -3.1 1 97.44 81 SER A C 1
ATOM 615 O O . SER A 1 81 ? 0.701 -27.875 -2.785 1 97.44 81 SER A O 1
ATOM 617 N N . PHE A 1 82 ? 2.4 -27.781 -4.297 1 98.12 82 PHE A N 1
ATOM 618 C CA . PHE A 1 82 ? 1.491 -27.984 -5.422 1 98.12 82 PHE A CA 1
ATOM 619 C C . PHE A 1 82 ? 1.271 -29.469 -5.68 1 98.12 82 PHE A C 1
ATOM 621 O O . PHE A 1 82 ? 2.088 -30.297 -5.285 1 98.12 82 PHE A O 1
ATOM 628 N N . PRO A 1 83 ? 0.125 -29.781 -6.305 1 97.44 83 PRO A N 1
ATOM 629 C CA . PRO A 1 83 ? -0.072 -31.188 -6.691 1 97.44 83 PRO A CA 1
ATOM 630 C C . PRO A 1 83 ? 0.986 -31.672 -7.676 1 97.44 83 PRO A C 1
ATOM 632 O O . PRO A 1 83 ? 1.58 -30.875 -8.406 1 97.44 83 PRO A O 1
ATOM 635 N N . ILE A 1 84 ? 1.225 -33 -7.629 1 98 84 ILE A N 1
ATOM 636 C CA . ILE A 1 84 ? 2.111 -33.594 -8.609 1 98 84 ILE A CA 1
ATOM 637 C C . ILE A 1 84 ? 1.579 -33.344 -10.016 1 98 84 ILE A C 1
ATOM 639 O O . ILE A 1 84 ? 0.391 -33.531 -10.281 1 98 84 ILE A O 1
ATOM 643 N N . ALA A 1 85 ? 2.469 -32.875 -10.844 1 98.38 85 ALA A N 1
ATOM 644 C CA . ALA A 1 85 ? 2.061 -32.594 -12.211 1 98.38 85 ALA A CA 1
ATOM 645 C C . ALA A 1 85 ? 1.678 -33.875 -12.953 1 98.38 85 ALA A C 1
ATOM 647 O O . ALA A 1 85 ? 2.432 -34.844 -12.961 1 98.38 85 ALA A O 1
ATOM 648 N N . THR A 1 86 ? 0.521 -33.875 -13.531 1 98.44 86 THR A N 1
ATOM 649 C CA . THR A 1 86 ? 0.077 -35.031 -14.281 1 98.44 86 THR A CA 1
ATOM 650 C C . THR A 1 86 ? 0.426 -34.906 -15.758 1 98.44 86 THR A C 1
ATOM 652 O O . THR A 1 86 ? 0.19 -35.812 -16.547 1 98.44 86 THR A O 1
ATOM 655 N N . ALA A 1 87 ? 0.914 -33.781 -16.156 1 98.25 87 ALA A N 1
ATOM 656 C CA . ALA A 1 87 ? 1.472 -33.469 -17.469 1 98.25 87 ALA A CA 1
ATOM 657 C C . ALA A 1 87 ? 2.477 -32.312 -17.375 1 98.25 87 ALA A C 1
ATOM 659 O O . ALA A 1 87 ? 2.584 -31.672 -16.344 1 98.25 87 ALA A O 1
ATOM 660 N N . ASP A 1 88 ? 3.242 -32.188 -18.438 1 97.88 88 ASP A N 1
ATOM 661 C CA . ASP A 1 88 ? 4.184 -31.062 -18.469 1 97.88 88 ASP A CA 1
ATOM 662 C C . ASP A 1 88 ? 3.455 -29.734 -18.312 1 97.88 88 ASP A C 1
ATOM 664 O O . ASP A 1 88 ? 2.438 -29.5 -18.969 1 97.88 88 ASP A O 1
ATOM 668 N N . GLN A 1 89 ? 3.98 -28.859 -17.391 1 97.25 89 GLN A N 1
ATOM 669 C CA . GLN A 1 89 ? 3.316 -27.594 -17.078 1 97.25 89 GLN A CA 1
ATOM 670 C C . GLN A 1 89 ? 4.152 -26.406 -17.531 1 97.25 89 GLN A C 1
ATOM 672 O O . GLN A 1 89 ? 3.766 -25.25 -17.328 1 97.25 89 GLN A O 1
ATOM 677 N N . GLY A 1 90 ? 5.344 -26.672 -18.109 1 96.94 90 GLY A N 1
ATOM 678 C CA . GLY A 1 90 ? 6.172 -25.625 -18.703 1 96.94 90 GLY A CA 1
ATOM 679 C C . GLY A 1 90 ? 7.168 -25.031 -17.719 1 96.94 90 GLY A C 1
ATOM 680 O O . GLY A 1 90 ? 7.375 -25.578 -16.625 1 96.94 90 GLY A O 1
ATOM 681 N N . LEU A 1 91 ? 7.883 -23.938 -18.156 1 97.62 91 LEU A N 1
ATOM 682 C CA . LEU A 1 91 ? 8.875 -23.234 -17.359 1 97.62 91 LEU A CA 1
ATOM 683 C C . LEU A 1 91 ? 8.211 -22.203 -16.453 1 97.62 91 LEU A C 1
ATOM 685 O O . LEU A 1 91 ? 7.648 -21.219 -16.938 1 97.62 91 LEU A O 1
ATOM 689 N N . ILE A 1 92 ? 8.289 -22.453 -15.195 1 97.69 92 ILE A N 1
ATOM 690 C CA . ILE A 1 92 ? 7.75 -21.516 -14.219 1 97.69 92 ILE A CA 1
ATOM 691 C C . ILE A 1 92 ? 8.75 -20.406 -13.969 1 97.69 92 ILE A C 1
ATOM 693 O O . ILE A 1 92 ? 9.867 -20.641 -13.5 1 97.69 92 ILE A O 1
ATOM 697 N N . THR A 1 93 ? 8.344 -19.188 -14.258 1 97.75 93 THR A N 1
ATOM 698 C CA . THR A 1 93 ? 9.281 -18.078 -14.133 1 97.75 93 THR A CA 1
ATOM 699 C C . THR A 1 93 ? 8.828 -17.109 -13.055 1 97.75 93 THR A C 1
ATOM 701 O O . THR A 1 93 ? 9.633 -16.344 -12.523 1 97.75 93 THR A O 1
ATOM 704 N N . HIS A 1 94 ? 7.535 -17.031 -12.758 1 98.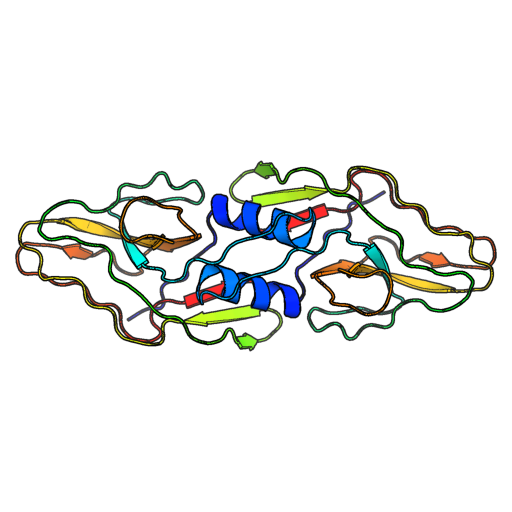12 94 HIS A N 1
ATOM 705 C CA . HIS A 1 94 ? 6.969 -16.078 -11.805 1 98.12 94 HIS A CA 1
ATOM 706 C C . HIS A 1 94 ? 5.895 -16.734 -10.945 1 98.12 94 HIS A C 1
ATOM 708 O O . HIS A 1 94 ? 5.402 -17.828 -11.281 1 98.12 94 HIS A O 1
ATOM 714 N N . ILE A 1 95 ? 5.617 -16.109 -9.898 1 97.94 95 ILE A N 1
ATOM 715 C CA . ILE A 1 95 ? 4.453 -16.453 -9.086 1 97.94 95 ILE A CA 1
ATOM 716 C C . ILE A 1 95 ? 3.598 -15.219 -8.852 1 97.94 95 ILE A C 1
ATOM 718 O O . ILE A 1 95 ? 4.062 -14.086 -9.047 1 97.94 95 ILE A O 1
ATOM 722 N N . GLY A 1 96 ? 2.4 -15.445 -8.469 1 98.06 96 GLY A N 1
ATOM 723 C CA . GLY A 1 96 ? 1.466 -14.414 -8.039 1 98.06 96 GLY A CA 1
ATOM 724 C C . GLY A 1 96 ? 0.62 -14.836 -6.855 1 98.06 96 GLY A C 1
ATOM 725 O O . GLY A 1 96 ? 0.346 -16.016 -6.668 1 98.06 96 GLY A O 1
ATOM 726 N N . ILE A 1 97 ? 0.316 -13.844 -6.074 1 98.5 97 ILE A N 1
ATOM 727 C CA . ILE A 1 97 ? -0.693 -14.031 -5.039 1 98.5 97 ILE A CA 1
ATOM 728 C C . ILE A 1 97 ? -2.037 -13.492 -5.52 1 98.5 97 ILE A C 1
ATOM 730 O O . ILE A 1 97 ? -2.141 -12.328 -5.902 1 98.5 97 ILE A O 1
ATOM 734 N N . ARG A 1 98 ? -2.973 -14.383 -5.543 1 98.75 98 ARG A N 1
ATOM 735 C CA . ARG A 1 98 ? -4.301 -14.016 -6.027 1 98.75 98 ARG A CA 1
ATOM 736 C C . ARG A 1 98 ? -5.34 -14.148 -4.922 1 98.75 98 ARG A C 1
ATOM 738 O O . ARG A 1 98 ? -5.16 -14.93 -3.984 1 98.75 98 ARG A O 1
ATOM 745 N N . ASP A 1 99 ? -6.52 -13.469 -5.086 1 98.56 99 ASP A N 1
ATOM 746 C CA . ASP A 1 99 ? -7.512 -13.391 -4.02 1 98.56 99 ASP A CA 1
ATOM 747 C C . ASP A 1 99 ? -8.594 -14.453 -4.207 1 98.56 99 ASP A C 1
ATOM 749 O O . ASP A 1 99 ? -9.617 -14.438 -3.51 1 98.56 99 ASP A O 1
ATOM 753 N N . ALA A 1 100 ? -8.445 -15.344 -5.188 1 98 100 ALA A N 1
ATOM 754 C CA . ALA A 1 100 ? -9.398 -16.422 -5.422 1 98 100 ALA A CA 1
ATOM 755 C C . ALA A 1 100 ? -8.703 -17.656 -5.984 1 98 100 ALA A C 1
ATOM 757 O O . ALA A 1 100 ? -7.633 -17.547 -6.594 1 98 100 ALA A O 1
ATOM 758 N N . ALA A 1 101 ? -9.297 -18.844 -5.777 1 97.88 101 ALA A N 1
ATOM 759 C CA . ALA A 1 101 ? -8.75 -20.094 -6.301 1 97.88 101 ALA A CA 1
ATOM 760 C C . ALA A 1 101 ? -8.812 -20.109 -7.828 1 97.88 101 ALA A C 1
ATOM 762 O O . ALA A 1 101 ? -7.98 -20.766 -8.477 1 97.88 101 ALA A O 1
ATOM 763 N N . THR A 1 102 ? -9.812 -19.531 -8.344 1 96.44 102 THR A N 1
ATOM 764 C CA . THR A 1 102 ? -10 -19.375 -9.781 1 96.44 102 THR A CA 1
ATOM 765 C C . THR A 1 102 ? -10.461 -17.953 -10.109 1 96.44 102 THR A C 1
ATOM 767 O O . THR A 1 102 ? -11.273 -17.375 -9.391 1 96.44 102 THR A O 1
ATOM 770 N N . GLY A 1 103 ? -9.898 -17.406 -11.234 1 96.19 103 GLY A N 1
ATOM 771 C CA . GLY A 1 103 ? -10.219 -16.016 -11.539 1 96.19 103 GLY A CA 1
ATOM 772 C C . GLY A 1 103 ? -9.719 -15.047 -10.492 1 96.19 103 GLY A C 1
ATOM 773 O O . GLY A 1 103 ? -8.539 -15.086 -10.117 1 96.19 103 GLY A O 1
ATOM 774 N N . GLY A 1 104 ? -10.445 -14.062 -10.148 1 97.31 104 GLY A N 1
ATOM 775 C CA . GLY A 1 104 ? -10.102 -13.086 -9.125 1 97.31 104 GLY A CA 1
ATOM 776 C C . GLY A 1 104 ? -9.062 -12.086 -9.586 1 97.31 104 GLY A C 1
ATOM 777 O O . GLY A 1 104 ? -8.891 -11.867 -10.789 1 97.31 104 GLY A O 1
ATOM 778 N N . ASN A 1 105 ? -8.445 -11.43 -8.594 1 98 105 ASN A N 1
ATOM 779 C CA . ASN A 1 105 ? -7.504 -10.344 -8.852 1 98 105 ASN A CA 1
ATOM 780 C C . ASN A 1 105 ? -6.098 -10.703 -8.383 1 98 105 ASN A C 1
ATOM 782 O O . ASN A 1 105 ? -5.934 -11.438 -7.402 1 98 105 ASN A O 1
ATOM 786 N N . LEU A 1 106 ? -5.117 -10.188 -9.141 1 98.31 106 LEU A N 1
ATOM 787 C CA . LEU A 1 106 ? -3.721 -10.258 -8.734 1 98.31 106 LEU A CA 1
ATOM 788 C C . LEU A 1 106 ? -3.416 -9.234 -7.645 1 98.31 106 LEU A C 1
ATOM 790 O O . LEU A 1 106 ? -3.758 -8.055 -7.785 1 98.31 106 LEU A O 1
ATOM 794 N N . LEU A 1 107 ? -2.826 -9.641 -6.555 1 98 107 LEU A N 1
ATOM 795 C CA . LEU A 1 107 ? -2.457 -8.734 -5.473 1 98 107 LEU A CA 1
ATOM 796 C C . LEU A 1 107 ? -0.964 -8.422 -5.508 1 98 107 LEU A C 1
ATOM 798 O O . LEU A 1 107 ? -0.566 -7.258 -5.531 1 98 107 LEU A O 1
ATOM 802 N N . TYR A 1 108 ? -0.164 -9.438 -5.496 1 98.12 108 TYR A N 1
ATOM 803 C CA . TYR A 1 108 ? 1.289 -9.336 -5.555 1 98.12 108 TYR A CA 1
ATOM 804 C C . TYR A 1 108 ? 1.859 -10.289 -6.598 1 98.12 108 TYR A C 1
ATOM 806 O O . TYR A 1 108 ? 1.218 -11.281 -6.961 1 98.12 108 TYR A O 1
ATOM 814 N N . HIS A 1 109 ? 2.992 -9.992 -7.098 1 97.75 109 HIS A N 1
ATOM 815 C CA . HIS A 1 109 ? 3.682 -10.883 -8.031 1 97.75 109 HIS A CA 1
ATOM 816 C C . HIS A 1 109 ? 5.191 -10.688 -7.957 1 97.75 109 HIS A C 1
ATOM 818 O O . HIS A 1 109 ? 5.672 -9.664 -7.465 1 97.75 109 HIS A O 1
ATOM 824 N N . GLY A 1 110 ? 5.875 -11.672 -8.43 1 97.06 110 GLY A N 1
ATOM 825 C CA . GLY A 1 110 ? 7.328 -11.609 -8.453 1 97.06 110 GLY A CA 1
ATOM 826 C C . GLY A 1 110 ? 7.961 -12.758 -9.227 1 97.06 110 GLY A C 1
ATOM 827 O O . GLY A 1 110 ? 7.305 -13.766 -9.5 1 97.06 110 GLY A O 1
ATOM 828 N N . ALA A 1 111 ? 9.172 -12.531 -9.562 1 96.94 111 ALA A N 1
ATOM 829 C CA . ALA A 1 111 ? 9.938 -13.562 -10.258 1 96.94 111 ALA A CA 1
ATOM 830 C C . ALA A 1 111 ? 10.508 -14.578 -9.281 1 96.94 111 ALA A C 1
ATOM 832 O O . ALA A 1 111 ? 10.945 -14.219 -8.188 1 96.94 111 ALA A O 1
ATOM 833 N N . VAL A 1 112 ? 10.469 -15.844 -9.758 1 95 112 VAL A N 1
ATOM 834 C CA . VAL A 1 112 ? 11.18 -16.844 -8.961 1 95 112 VAL A CA 1
ATOM 835 C C . VAL A 1 112 ? 12.688 -16.688 -9.156 1 95 112 VAL A C 1
ATOM 837 O O . VAL A 1 112 ? 13.133 -16.234 -10.211 1 95 112 VAL A O 1
ATOM 840 N N . LYS A 1 113 ? 13.406 -16.969 -8.203 1 91.25 113 LYS A N 1
ATOM 841 C CA . LYS A 1 113 ? 14.852 -16.812 -8.297 1 91.25 113 LYS A CA 1
ATOM 842 C C . LYS A 1 113 ? 15.445 -17.734 -9.359 1 91.25 113 LYS A C 1
ATOM 844 O O . LYS A 1 113 ? 16.344 -17.328 -10.109 1 91.25 113 LYS A O 1
ATOM 849 N N . THR A 1 114 ? 14.977 -18.938 -9.391 1 91.62 114 THR A N 1
ATOM 850 C CA . THR A 1 114 ? 15.445 -19.938 -10.352 1 91.62 114 THR A CA 1
ATOM 851 C C . THR A 1 114 ? 14.266 -20.578 -11.086 1 91.62 114 THR A C 1
ATOM 853 O O . THR A 1 114 ? 13.602 -21.469 -10.547 1 91.62 114 THR A O 1
ATOM 856 N N . PRO A 1 115 ? 14.109 -20.078 -12.352 1 95.31 115 PRO A N 1
ATOM 857 C CA . PRO A 1 115 ? 13.031 -20.703 -13.125 1 95.31 115 PRO A CA 1
ATOM 858 C C . PRO A 1 115 ? 13.172 -22.234 -13.195 1 95.31 115 PRO A C 1
ATOM 860 O O . PRO A 1 115 ? 14.281 -22.75 -13.289 1 95.31 115 PRO A O 1
ATOM 863 N N . ARG A 1 116 ? 12.047 -22.875 -13.102 1 94 116 ARG A N 1
ATOM 864 C CA . ARG A 1 116 ? 12.039 -24.328 -13.078 1 94 116 ARG A CA 1
ATOM 865 C C . ARG A 1 116 ? 11.008 -24.875 -14.062 1 94 116 ARG A C 1
ATOM 867 O O . ARG A 1 116 ? 9.859 -24.422 -14.086 1 94 116 ARG A O 1
ATOM 874 N N . THR A 1 117 ? 11.477 -25.828 -14.883 1 97.31 117 THR A N 1
ATOM 875 C CA . THR A 1 117 ? 10.539 -26.531 -15.742 1 97.31 117 THR A CA 1
ATOM 876 C C . THR A 1 117 ? 9.812 -27.641 -14.961 1 97.31 117 THR A C 1
ATOM 878 O O . THR A 1 117 ? 10.453 -28.469 -14.328 1 97.31 117 THR A O 1
ATOM 881 N N . VAL A 1 118 ? 8.523 -27.547 -14.977 1 97.25 118 VAL A N 1
ATOM 882 C CA . VAL A 1 118 ? 7.73 -28.578 -14.312 1 97.25 118 VAL A CA 1
ATOM 883 C C . VAL A 1 118 ? 7.305 -29.641 -15.328 1 97.25 118 VAL A C 1
ATOM 885 O O . VAL A 1 118 ? 6.547 -29.359 -16.25 1 97.25 118 VAL A O 1
ATOM 888 N N . LEU A 1 119 ? 7.844 -30.844 -15.109 1 97.19 119 LEU A N 1
ATOM 889 C CA . LEU A 1 119 ? 7.512 -31.984 -15.961 1 97.19 119 LEU A CA 1
ATOM 890 C C . LEU A 1 119 ? 6.527 -32.906 -15.258 1 97.19 119 LEU A C 1
ATOM 892 O O . LEU A 1 119 ? 6.293 -32.781 -14.055 1 97.19 119 LEU A O 1
ATOM 896 N N . THR A 1 120 ? 5.973 -33.75 -16.109 1 97.81 120 THR A N 1
ATOM 897 C CA . THR A 1 120 ? 5.094 -34.781 -15.555 1 97.81 120 THR A CA 1
ATOM 898 C C . THR A 1 120 ? 5.742 -35.438 -14.359 1 97.81 120 THR A C 1
ATOM 900 O O . THR A 1 120 ? 6.93 -35.781 -14.391 1 97.81 120 THR A O 1
ATOM 903 N N . ASN A 1 121 ? 5.023 -35.531 -13.258 1 97.62 121 ASN A N 1
ATOM 904 C CA . ASN A 1 121 ? 5.391 -36.188 -12.008 1 97.62 121 ASN A CA 1
ATOM 905 C C . ASN A 1 121 ? 6.246 -35.281 -11.125 1 97.62 121 ASN A C 1
ATOM 907 O O . ASN A 1 121 ? 6.68 -35.688 -10.047 1 97.62 121 ASN A O 1
ATOM 911 N N . ASP A 1 122 ? 6.508 -34.062 -11.57 1 96.69 122 ASP A N 1
ATOM 912 C CA . ASP A 1 122 ? 7.172 -33.094 -10.711 1 96.69 122 ASP A CA 1
ATOM 913 C C . ASP A 1 122 ? 6.172 -32.406 -9.789 1 96.69 122 ASP A C 1
ATOM 915 O O . ASP A 1 122 ? 4.969 -32.406 -10.047 1 96.69 122 ASP A O 1
ATOM 919 N N . LEU A 1 123 ? 6.688 -31.938 -8.664 1 93.62 123 LEU A N 1
ATOM 920 C CA . LEU A 1 123 ? 5.914 -31.078 -7.773 1 93.62 123 LEU A CA 1
ATOM 921 C C . LEU A 1 123 ? 6.734 -29.859 -7.344 1 93.62 123 LEU A C 1
ATOM 923 O O . LEU A 1 123 ? 7.938 -29.984 -7.09 1 93.62 123 LEU A O 1
ATOM 927 N N . ILE A 1 124 ? 6.09 -28.75 -7.309 1 94.88 124 ILE A N 1
ATOM 928 C CA . ILE A 1 124 ? 6.711 -27.516 -6.816 1 94.88 124 ILE A CA 1
ATOM 929 C C . ILE A 1 124 ? 6.258 -27.25 -5.383 1 94.88 124 ILE A C 1
ATOM 931 O O . ILE A 1 124 ? 5.082 -27.422 -5.055 1 94.88 124 ILE A O 1
ATOM 935 N N . ARG A 1 125 ? 7.219 -26.891 -4.574 1 95.31 125 ARG A N 1
ATOM 936 C CA . ARG A 1 125 ? 6.93 -26.562 -3.184 1 95.31 125 ARG A CA 1
ATOM 937 C C . ARG A 1 125 ? 7.613 -25.266 -2.773 1 95.31 125 ARG A C 1
ATOM 939 O O . ARG A 1 125 ? 8.734 -24.984 -3.203 1 95.31 125 ARG A O 1
ATOM 946 N N . PHE A 1 126 ? 6.898 -24.484 -2.064 1 95.94 126 PHE A N 1
ATOM 947 C CA . PHE A 1 126 ? 7.461 -23.297 -1.421 1 95.94 126 PHE A CA 1
ATOM 948 C C . PHE A 1 126 ? 7.543 -23.5 0.089 1 95.94 126 PHE A C 1
ATOM 950 O O . PHE A 1 126 ? 6.543 -23.812 0.733 1 95.94 126 PHE A O 1
ATOM 957 N N . LEU A 1 127 ? 8.711 -23.25 0.603 1 95.94 127 LEU A N 1
ATOM 958 C CA . LEU A 1 127 ? 8.898 -23.453 2.033 1 95.94 127 LEU A CA 1
ATOM 959 C C . LEU A 1 127 ? 8.484 -22.219 2.822 1 95.94 127 LEU A C 1
ATOM 961 O O . LEU A 1 127 ? 8.398 -21.109 2.266 1 95.94 127 LEU A O 1
ATOM 965 N N . VAL A 1 128 ? 8.211 -22.469 4.07 1 95.94 128 VAL A N 1
ATOM 966 C CA . VAL A 1 128 ? 7.922 -21.375 4.996 1 95.94 128 VAL A CA 1
ATOM 967 C C . VAL A 1 128 ? 8.977 -20.281 4.848 1 95.94 128 VAL A C 1
ATOM 969 O O . VAL A 1 128 ? 10.164 -20.562 4.738 1 95.94 128 VAL A O 1
ATOM 972 N N . GLY A 1 129 ? 8.469 -19.047 4.715 1 95.5 129 GLY A N 1
ATOM 973 C CA . GLY A 1 129 ? 9.367 -17.906 4.719 1 95.5 129 GLY A CA 1
ATOM 974 C C . GLY A 1 129 ? 9.945 -17.594 3.352 1 95.5 129 GLY A C 1
ATOM 975 O O . GLY A 1 129 ? 10.648 -16.594 3.18 1 95.5 129 GLY A O 1
ATOM 976 N N . GLN A 1 130 ? 9.633 -18.406 2.32 1 95.25 130 GLN A N 1
ATOM 977 C CA . GLN A 1 130 ? 10.227 -18.203 1.002 1 95.25 130 GLN A CA 1
ATOM 978 C C . GLN A 1 130 ? 9.516 -17.078 0.253 1 95.25 130 GLN A C 1
ATOM 980 O O . GLN A 1 130 ? 10.086 -16.484 -0.667 1 95.25 130 GLN A O 1
ATOM 985 N N . LEU A 1 131 ? 8.305 -16.891 0.557 1 95.56 131 LEU A N 1
ATOM 986 C CA . LEU A 1 131 ? 7.535 -15.797 -0.029 1 95.56 131 LEU A CA 1
ATOM 987 C C . LEU A 1 131 ? 7.566 -14.562 0.865 1 95.56 131 LEU A C 1
ATOM 989 O O . LEU A 1 131 ? 7.074 -14.594 1.995 1 95.56 131 LEU A O 1
ATOM 993 N N . LYS A 1 132 ? 8.172 -13.523 0.337 1 95.06 132 LYS A N 1
ATOM 994 C CA . LYS A 1 132 ? 8.328 -12.312 1.144 1 95.06 132 LYS A CA 1
ATOM 995 C C . LYS A 1 132 ? 7.738 -11.094 0.432 1 95.06 132 LYS A C 1
ATOM 997 O O . LYS A 1 132 ? 7.887 -10.953 -0.783 1 95.06 132 LYS A O 1
ATOM 1002 N N . ILE A 1 133 ? 7.035 -10.391 1.122 1 93.69 133 ILE A N 1
ATOM 1003 C CA . ILE A 1 133 ? 6.508 -9.094 0.699 1 93.69 133 ILE A CA 1
ATOM 1004 C C . ILE A 1 133 ? 7.055 -7.996 1.607 1 93.69 133 ILE A C 1
ATOM 1006 O O . ILE A 1 133 ? 7.074 -8.148 2.832 1 93.69 133 ILE A O 1
ATOM 1010 N N . ASP A 1 134 ? 7.613 -6.969 0.98 1 90.19 134 ASP A N 1
ATOM 1011 C CA . ASP A 1 134 ? 8.086 -5.793 1.705 1 90.19 134 ASP A CA 1
ATOM 1012 C C . ASP A 1 134 ? 7.434 -4.52 1.17 1 90.19 134 ASP A C 1
ATOM 1014 O O . ASP A 1 134 ? 7.52 -4.227 -0.025 1 90.19 134 ASP A O 1
ATOM 1018 N N . GLU A 1 135 ? 6.707 -3.873 2.039 1 87.38 135 GLU A N 1
ATOM 1019 C CA . GLU A 1 135 ? 6.102 -2.602 1.648 1 87.38 135 GLU A CA 1
ATOM 1020 C C . GLU A 1 135 ? 6.695 -1.442 2.443 1 87.38 135 GLU A C 1
ATOM 1022 O O . GLU A 1 135 ? 6.785 -1.507 3.672 1 87.38 135 GLU A O 1
ATOM 1027 N N . GLY A 1 136 ? 7.285 -0.439 1.804 1 81.12 136 GLY A N 1
ATOM 1028 C CA . GLY A 1 136 ? 7.82 0.75 2.447 1 81.12 136 GLY A CA 1
ATOM 1029 C C . GLY A 1 136 ? 7.172 2.033 1.967 1 81.12 136 GLY A C 1
ATOM 1030 O O . GLY A 1 136 ? 6.488 2.041 0.941 1 81.12 136 GLY A O 1
ATOM 1031 N N . MET B 1 1 ? 4.637 26 -6.703 1 49.06 1 MET B N 1
ATOM 1032 C CA . MET B 1 1 ? 4.777 25.359 -5.398 1 49.06 1 MET B CA 1
ATOM 1033 C C . MET B 1 1 ? 5.113 23.875 -5.551 1 49.06 1 MET B C 1
ATOM 1035 O O . MET B 1 1 ? 4.512 23.172 -6.367 1 49.06 1 MET B O 1
ATOM 1039 N N . ALA B 1 2 ? 6.234 23.531 -4.996 1 58.47 2 ALA B N 1
ATOM 1040 C CA . ALA B 1 2 ? 6.828 22.234 -5.289 1 58.47 2 ALA B CA 1
ATOM 1041 C C . ALA B 1 2 ? 5.969 21.109 -4.742 1 58.47 2 ALA B C 1
ATOM 1043 O O . ALA B 1 2 ? 5.266 21.281 -3.742 1 58.47 2 ALA B O 1
ATOM 1044 N N . ASP B 1 3 ? 5.758 20.062 -5.32 1 83.69 3 ASP B N 1
ATOM 1045 C CA . ASP B 1 3 ? 4.977 18.875 -4.98 1 83.69 3 ASP B CA 1
ATOM 1046 C C . ASP B 1 3 ? 5.504 18.219 -3.709 1 83.69 3 ASP B C 1
ATOM 1048 O O . ASP B 1 3 ? 6.719 18.172 -3.49 1 83.69 3 ASP B O 1
ATOM 1052 N N . ILE B 1 4 ? 4.672 18.156 -2.799 1 88 4 ILE B N 1
ATOM 1053 C CA . ILE B 1 4 ? 4.996 17.406 -1.592 1 88 4 ILE B CA 1
ATOM 1054 C C . ILE B 1 4 ? 4.738 15.914 -1.826 1 88 4 ILE B C 1
ATOM 1056 O O . ILE B 1 4 ? 3.617 15.516 -2.154 1 88 4 ILE B O 1
ATOM 1060 N N . LEU B 1 5 ? 5.781 15.125 -1.694 1 89.62 5 LEU B N 1
ATOM 1061 C CA . LEU B 1 5 ? 5.629 13.68 -1.847 1 89.62 5 LEU B CA 1
ATOM 1062 C C . LEU B 1 5 ? 5.355 13.016 -0.501 1 89.62 5 LEU B C 1
ATOM 1064 O O . LEU B 1 5 ? 6.137 13.164 0.44 1 89.62 5 LEU B O 1
ATOM 1068 N N . LEU B 1 6 ? 4.281 12.352 -0.406 1 93.94 6 LEU B N 1
ATOM 1069 C CA . LEU B 1 6 ? 3.867 11.742 0.852 1 93.94 6 LEU B CA 1
ATOM 1070 C C . LEU B 1 6 ? 4.156 10.242 0.848 1 93.94 6 LEU B C 1
ATOM 1072 O O . LEU B 1 6 ? 3.982 9.57 -0.174 1 93.94 6 LEU B O 1
ATOM 1076 N N . SER B 1 7 ? 4.652 9.742 1.891 1 93.75 7 SER B N 1
ATOM 1077 C CA . SER B 1 7 ? 4.945 8.32 2.07 1 93.75 7 SER B CA 1
ATOM 1078 C C . SER B 1 7 ? 3.979 7.68 3.062 1 93.75 7 SER B C 1
ATOM 1080 O O . SER B 1 7 ? 3.383 8.375 3.891 1 93.75 7 SER B O 1
ATOM 1082 N N . LYS B 1 8 ? 3.895 6.375 3.098 1 95.94 8 LYS B N 1
ATOM 1083 C CA . LYS B 1 8 ? 2.971 5.629 3.947 1 95.94 8 LYS B CA 1
ATOM 1084 C C . LYS B 1 8 ? 3.449 5.609 5.395 1 95.94 8 LYS B C 1
ATOM 1086 O O . LYS B 1 8 ? 4.652 5.508 5.656 1 95.94 8 LYS B O 1
ATOM 1091 N N . SER B 1 9 ? 2.523 5.656 6.277 1 97.12 9 SER B N 1
ATOM 1092 C CA . SER B 1 9 ? 2.803 5.414 7.691 1 97.12 9 SER B CA 1
ATOM 1093 C C . SER B 1 9 ? 2.895 3.92 7.984 1 97.12 9 SER B C 1
ATOM 1095 O O . SER B 1 9 ? 2.518 3.094 7.152 1 97.12 9 SER B O 1
ATOM 1097 N N . ASN B 1 10 ? 3.449 3.555 9.203 1 96.25 10 ASN B N 1
ATOM 1098 C CA . ASN B 1 10 ? 3.465 2.16 9.625 1 96.25 10 ASN B CA 1
ATOM 1099 C C . ASN B 1 10 ? 2.051 1.617 9.82 1 96.25 10 ASN B C 1
ATOM 1101 O O . ASN B 1 10 ? 1.784 0.451 9.523 1 96.25 10 ASN B O 1
ATOM 1105 N N . TYR B 1 11 ? 1.232 2.43 10.328 1 96.38 11 TYR B N 1
ATOM 1106 C CA . TYR B 1 11 ? -0.156 2.023 10.516 1 96.38 11 TYR B CA 1
ATOM 1107 C C . TYR B 1 11 ? -0.771 1.564 9.195 1 96.38 11 TYR B C 1
ATOM 1109 O O . TYR B 1 11 ? -1.358 0.482 9.117 1 96.38 11 TYR B O 1
ATOM 1117 N N . TRP B 1 12 ? -0.637 2.396 8.164 1 96.38 12 TRP B N 1
ATOM 1118 C CA . TRP B 1 12 ? -1.275 2.111 6.887 1 96.38 12 TRP B CA 1
ATOM 1119 C C . TRP B 1 12 ? -0.594 0.939 6.188 1 96.38 12 TRP B C 1
ATOM 1121 O O . TRP B 1 12 ? -1.26 0.102 5.574 1 96.38 12 TRP B O 1
ATOM 1131 N N . LYS B 1 13 ? 0.73 0.879 6.309 1 95.31 13 LYS B N 1
ATOM 1132 C CA . LYS B 1 13 ? 1.437 -0.267 5.742 1 95.31 13 LYS B CA 1
ATOM 1133 C C . LYS B 1 13 ? 0.882 -1.579 6.293 1 95.31 13 LYS B C 1
ATOM 1135 O O . LYS B 1 13 ? 0.577 -2.498 5.527 1 95.31 13 LYS B O 1
ATOM 1140 N N . ARG B 1 14 ? 0.736 -1.623 7.57 1 95.56 14 ARG B N 1
ATOM 1141 C CA . ARG B 1 14 ? 0.255 -2.836 8.227 1 95.56 14 ARG B CA 1
ATOM 1142 C C . ARG B 1 14 ? -1.186 -3.137 7.828 1 95.56 14 ARG B C 1
ATOM 1144 O O . ARG B 1 14 ? -1.524 -4.281 7.527 1 95.56 14 ARG B O 1
ATOM 1151 N N . ALA B 1 15 ? -1.996 -2.129 7.863 1 95.75 15 ALA B N 1
ATOM 1152 C CA . ALA B 1 15 ? -3.402 -2.312 7.516 1 95.75 15 ALA B CA 1
ATOM 1153 C C . ALA B 1 15 ? -3.553 -2.832 6.09 1 95.75 15 ALA B C 1
ATOM 1155 O O . ALA B 1 15 ? -4.391 -3.695 5.824 1 95.75 15 ALA B O 1
ATOM 1156 N N . SER B 1 16 ? -2.744 -2.289 5.164 1 95.06 16 SER B N 1
ATOM 1157 C CA . SER B 1 16 ? -2.805 -2.707 3.768 1 95.06 16 SER B CA 1
ATOM 1158 C C . SER B 1 16 ? -2.43 -4.18 3.613 1 95.06 16 SER B C 1
ATOM 1160 O O . SER B 1 16 ? -3.115 -4.93 2.918 1 95.06 16 SER B O 1
ATOM 1162 N N . ILE B 1 17 ? -1.354 -4.574 4.27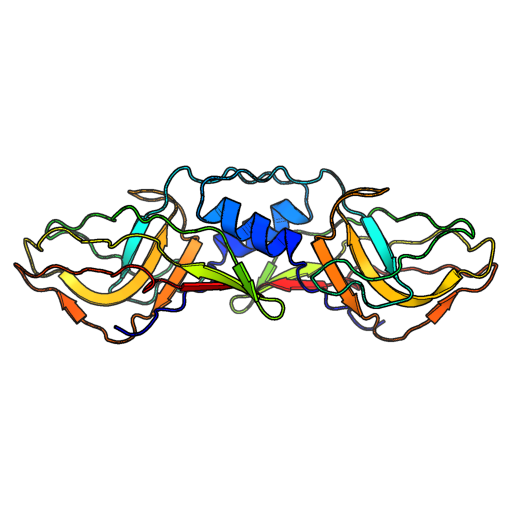3 1 95.25 17 ILE B N 1
ATOM 1163 C CA . ILE B 1 17 ? -0.888 -5.953 4.168 1 95.25 17 ILE B CA 1
ATOM 1164 C C . ILE B 1 17 ? -1.917 -6.895 4.793 1 95.25 17 ILE B C 1
ATOM 1166 O O . ILE B 1 17 ? -2.225 -7.945 4.234 1 95.25 17 ILE B O 1
ATOM 1170 N N . ASN B 1 18 ? -2.459 -6.496 5.938 1 96.62 18 ASN B N 1
ATOM 1171 C CA . ASN B 1 18 ? -3.469 -7.312 6.598 1 96.62 18 ASN B CA 1
ATOM 1172 C C . ASN B 1 18 ? -4.719 -7.469 5.738 1 96.62 18 ASN B C 1
ATOM 1174 O O . ASN B 1 18 ? -5.328 -8.539 5.703 1 96.62 18 ASN B O 1
ATOM 1178 N N . ALA B 1 19 ? -5.074 -6.457 5.094 1 96 19 ALA B N 1
ATOM 1179 C CA . ALA B 1 19 ? -6.25 -6.512 4.227 1 96 19 ALA B CA 1
ATOM 1180 C C . ALA B 1 19 ? -6 -7.398 3.012 1 96 19 ALA B C 1
ATOM 1182 O O . ALA B 1 19 ? -6.84 -8.227 2.654 1 96 19 ALA B O 1
ATOM 1183 N N . ALA B 1 20 ? -4.871 -7.301 2.395 1 96.06 20 ALA B N 1
ATOM 1184 C CA . ALA B 1 20 ? -4.566 -8.031 1.165 1 96.06 20 ALA B CA 1
ATOM 1185 C C . ALA B 1 20 ? -4.355 -9.516 1.442 1 96.06 20 ALA B C 1
ATOM 1187 O O . ALA B 1 20 ? -4.734 -10.367 0.634 1 96.06 20 ALA B O 1
ATOM 1188 N N . LEU B 1 21 ? -3.762 -9.82 2.645 1 97.19 21 LEU B N 1
ATOM 1189 C CA . LEU B 1 21 ? -3.172 -11.156 2.738 1 97.19 21 LEU B CA 1
ATOM 1190 C C . LEU B 1 21 ? -3.764 -11.93 3.912 1 97.19 21 LEU B C 1
ATOM 1192 O O . LEU B 1 21 ? -3.627 -13.156 3.982 1 97.19 21 LEU B O 1
ATOM 1196 N N . ARG B 1 22 ? -4.426 -11.242 4.805 1 95.94 22 ARG B N 1
ATOM 1197 C CA . ARG B 1 22 ? -4.73 -11.93 6.055 1 95.94 22 ARG B CA 1
ATOM 1198 C C . ARG B 1 22 ? -6.215 -11.828 6.387 1 95.94 22 ARG B C 1
ATOM 1200 O O . ARG B 1 22 ? -6.621 -12.062 7.527 1 95.94 22 ARG B O 1
ATOM 1207 N N . GLY B 1 23 ? -6.961 -11.383 5.457 1 95.62 23 GLY B N 1
ATOM 1208 C CA . GLY B 1 23 ? -8.406 -11.438 5.594 1 95.62 23 GLY B CA 1
ATOM 1209 C C . GLY B 1 23 ? -8.953 -10.391 6.551 1 95.62 23 GLY B C 1
ATOM 1210 O O . GLY B 1 23 ? -10.078 -10.523 7.039 1 95.62 23 GLY B O 1
ATOM 1211 N N . VAL B 1 24 ? -8.188 -9.391 6.875 1 93.44 24 VAL B N 1
ATOM 1212 C CA . VAL B 1 24 ? -8.633 -8.336 7.781 1 93.44 24 VAL B CA 1
ATOM 1213 C C . VAL B 1 24 ? -9.203 -7.172 6.98 1 93.44 24 VAL B C 1
ATOM 1215 O O . VAL B 1 24 ? -8.469 -6.477 6.277 1 93.44 24 VAL B O 1
ATOM 1218 N N . ASN B 1 25 ? -10.453 -6.984 7.16 1 94.75 25 ASN B N 1
ATOM 1219 C CA . ASN B 1 25 ? -11.078 -5.887 6.438 1 94.75 25 ASN B CA 1
ATOM 1220 C C . ASN B 1 25 ? -10.531 -4.535 6.879 1 94.75 25 ASN B C 1
ATOM 1222 O O . ASN B 1 25 ? -10.133 -4.371 8.031 1 94.75 25 ASN B O 1
ATOM 1226 N N . PHE B 1 26 ? -10.492 -3.674 5.926 1 93.5 26 PHE B N 1
ATOM 1227 C CA . PHE B 1 26 ? -10.18 -2.283 6.238 1 93.5 26 PHE B CA 1
ATOM 1228 C C . PHE B 1 26 ? -11.383 -1.386 5.949 1 93.5 26 PHE B C 1
ATOM 1230 O O . PHE B 1 26 ? -11.852 -1.318 4.812 1 93.5 26 PHE B O 1
ATOM 1237 N N . THR B 1 27 ? -11.852 -0.749 6.988 1 94.25 27 THR B N 1
ATOM 1238 C CA . THR B 1 27 ? -12.906 0.239 6.816 1 94.25 27 THR B CA 1
ATOM 1239 C C . THR B 1 27 ? -12.328 1.603 6.457 1 94.25 27 THR B C 1
ATOM 1241 O O . THR B 1 27 ? -11.617 2.211 7.262 1 94.25 27 THR B O 1
ATOM 1244 N N . ALA B 1 28 ? -12.633 2.035 5.262 1 96.25 28 ALA B N 1
ATOM 1245 C CA . ALA B 1 28 ? -12.078 3.287 4.754 1 96.25 28 ALA B CA 1
ATOM 1246 C C . ALA B 1 28 ? -12.633 4.484 5.523 1 96.25 28 ALA B C 1
ATOM 1248 O O . ALA B 1 28 ? -13.828 4.535 5.828 1 96.25 28 ALA B O 1
ATOM 1249 N N . PRO B 1 29 ? -11.75 5.402 5.887 1 96.06 29 PRO B N 1
ATOM 1250 C CA . PRO B 1 29 ? -12.281 6.648 6.441 1 96.06 29 PRO B CA 1
ATOM 1251 C C . PRO B 1 29 ? -13.125 7.43 5.434 1 96.06 29 PRO B C 1
ATOM 1253 O O . PRO B 1 29 ? -12.766 7.516 4.258 1 96.06 29 PRO B O 1
ATOM 1256 N N . ALA B 1 30 ? -14.211 7.973 5.863 1 94.62 30 ALA B N 1
ATOM 1257 C CA . ALA B 1 30 ? -15.094 8.734 4.98 1 94.62 30 ALA B CA 1
ATOM 1258 C C . ALA B 1 30 ? -14.422 10.008 4.496 1 94.62 30 ALA B C 1
ATOM 1260 O O . ALA B 1 30 ? -14.703 10.492 3.396 1 94.62 30 ALA B O 1
ATOM 1261 N N . ARG B 1 31 ? -13.648 10.594 5.391 1 96.75 31 ARG B N 1
ATOM 1262 C CA . ARG B 1 31 ? -12.906 11.812 5.105 1 96.75 31 ARG B CA 1
ATOM 1263 C C . ARG B 1 31 ? -11.477 11.719 5.641 1 96.75 31 ARG B C 1
ATOM 1265 O O . ARG B 1 31 ? -11.211 10.992 6.598 1 96.75 31 ARG B O 1
ATOM 1272 N N . VAL B 1 32 ? -10.609 12.398 4.934 1 98.5 32 VAL B N 1
ATOM 1273 C CA . VAL B 1 32 ? -9.242 12.508 5.418 1 98.5 32 VAL B CA 1
ATOM 1274 C C . VAL B 1 32 ? -8.859 13.977 5.574 1 98.5 32 VAL B C 1
ATOM 1276 O O . VAL B 1 32 ? -9.523 14.859 5.016 1 98.5 32 VAL B O 1
ATOM 1279 N N . TYR B 1 33 ? -7.879 14.234 6.375 1 98.81 33 TYR B N 1
ATOM 1280 C CA . TYR B 1 33 ? -7.527 15.594 6.773 1 98.81 33 TYR B CA 1
ATOM 1281 C C . TYR B 1 33 ? -6.027 15.82 6.672 1 98.81 33 TYR B C 1
ATOM 1283 O O . TYR B 1 33 ? -5.234 14.914 6.934 1 98.81 33 TYR B O 1
ATOM 1291 N N . ILE B 1 34 ? -5.66 17.031 6.332 1 98.25 34 ILE B N 1
ATOM 1292 C CA . ILE B 1 34 ? -4.258 17.438 6.387 1 98.25 34 ILE B CA 1
ATOM 1293 C C . ILE B 1 34 ? -3.922 17.938 7.785 1 98.25 34 ILE B C 1
ATOM 1295 O O . ILE B 1 34 ? -4.648 18.766 8.352 1 98.25 34 ILE B O 1
ATOM 1299 N N . ALA B 1 35 ? -2.895 17.422 8.305 1 98.38 35 ALA B N 1
ATOM 1300 C CA . ALA B 1 35 ? -2.312 17.875 9.562 1 98.38 35 ALA B CA 1
ATOM 1301 C C . ALA B 1 35 ? -0.971 18.578 9.32 1 98.38 35 ALA B C 1
ATOM 1303 O O . ALA B 1 35 ? -0.176 18.125 8.492 1 98.38 35 ALA B O 1
ATOM 1304 N N . LEU B 1 36 ? -0.704 19.594 10.023 1 98.06 36 LEU B N 1
ATOM 1305 C CA . LEU B 1 36 ? 0.568 20.297 9.961 1 98.06 36 LEU B CA 1
ATOM 1306 C C . LEU B 1 36 ? 1.475 19.891 11.117 1 98.06 36 LEU B C 1
ATOM 1308 O O . LEU B 1 36 ? 1.007 19.719 12.242 1 98.06 36 LEU B O 1
ATOM 1312 N N . TYR B 1 37 ? 2.746 19.797 10.828 1 98.5 37 TYR B N 1
ATOM 1313 C CA . TYR B 1 37 ? 3.686 19.328 11.844 1 98.5 37 TYR B CA 1
ATOM 1314 C C . TYR B 1 37 ? 4.875 20.281 11.961 1 98.5 37 TYR B C 1
ATOM 1316 O O . TYR B 1 37 ? 5.383 20.781 10.953 1 98.5 37 TYR B O 1
ATOM 1324 N N . THR B 1 38 ? 5.309 20.484 13.172 1 98.19 38 THR B N 1
ATOM 1325 C CA . THR B 1 38 ? 6.512 21.266 13.43 1 98.19 38 THR B CA 1
ATOM 1326 C C . THR B 1 38 ? 7.723 20.359 13.602 1 98.19 38 THR B C 1
ATOM 1328 O O . THR B 1 38 ? 8.852 20.828 13.758 1 98.19 38 THR B O 1
ATOM 1331 N N . SER B 1 39 ? 7.469 19.109 13.609 1 97.88 39 SER B N 1
ATOM 1332 C CA . SER B 1 39 ? 8.516 18.094 13.57 1 97.88 39 SER B CA 1
ATOM 1333 C C . SER B 1 39 ? 8.094 16.906 12.719 1 97.88 39 SER B C 1
ATOM 1335 O O . SER B 1 39 ? 6.914 16.734 12.414 1 97.88 39 SER B O 1
ATOM 1337 N N . ASN B 1 40 ? 9.039 16.062 12.32 1 97.38 40 ASN B N 1
ATOM 1338 C CA . ASN B 1 40 ? 8.789 14.914 11.461 1 97.38 40 ASN B CA 1
ATOM 1339 C C . ASN B 1 40 ? 7.879 13.898 12.133 1 97.38 40 ASN B C 1
ATOM 1341 O O . ASN B 1 40 ? 8.234 13.336 13.172 1 97.38 40 ASN B O 1
ATOM 1345 N N . PRO B 1 41 ? 6.676 13.664 11.547 1 96.75 41 PRO B N 1
ATOM 1346 C CA . PRO B 1 41 ? 5.789 12.625 12.094 1 96.75 41 PRO B CA 1
ATOM 1347 C C . PRO B 1 41 ? 6.406 11.234 12.023 1 96.75 41 PRO B C 1
ATOM 1349 O O . PRO B 1 41 ? 5.965 10.328 12.734 1 96.75 41 PRO B O 1
ATOM 1352 N N . THR B 1 42 ? 7.379 11.023 11.141 1 95.19 42 THR B N 1
ATOM 1353 C CA . THR B 1 42 ? 7.945 9.703 10.867 1 95.19 42 THR B CA 1
ATOM 1354 C C . THR B 1 42 ? 6.855 8.727 10.453 1 95.19 42 THR B C 1
ATOM 1356 O O . THR B 1 42 ? 5.664 9.039 10.516 1 95.19 42 THR B O 1
ATOM 1359 N N . ASP B 1 43 ? 7.301 7.523 10.039 1 96.38 43 ASP B N 1
ATOM 1360 C CA . ASP B 1 43 ? 6.332 6.477 9.719 1 96.38 43 ASP B CA 1
ATOM 1361 C C . ASP B 1 43 ? 5.594 6.012 10.977 1 96.38 43 ASP B C 1
ATOM 1363 O O . ASP B 1 43 ? 4.488 5.477 10.891 1 96.38 43 ASP B O 1
ATOM 1367 N N . ALA B 1 44 ? 6.199 6.223 12.117 1 95.5 44 ALA B N 1
ATOM 1368 C CA . ALA B 1 44 ? 5.676 5.707 13.375 1 95.5 44 ALA B CA 1
ATOM 1369 C C . ALA B 1 44 ? 4.781 6.734 14.062 1 95.5 44 ALA B C 1
ATOM 1371 O O . ALA B 1 44 ? 4.375 6.547 15.211 1 95.5 44 ALA B O 1
ATOM 1372 N N . ASP B 1 45 ? 4.473 7.852 13.398 1 96.81 45 ASP B N 1
ATOM 1373 C CA . ASP B 1 45 ? 3.551 8.852 13.938 1 96.81 45 ASP B CA 1
ATOM 1374 C C . ASP B 1 45 ? 4.09 9.453 15.234 1 96.81 45 ASP B C 1
ATOM 1376 O O . ASP B 1 45 ? 3.391 9.492 16.25 1 96.81 45 ASP B O 1
ATOM 1380 N N . THR B 1 46 ? 5.309 9.953 15.234 1 96.12 46 THR B N 1
ATOM 1381 C CA . THR B 1 46 ? 5.961 10.438 16.453 1 96.12 46 THR B CA 1
ATOM 1382 C C . THR B 1 46 ? 6.125 11.953 16.406 1 96.12 46 THR B C 1
ATOM 1384 O O . THR B 1 46 ? 6.648 12.555 17.344 1 96.12 46 THR B O 1
ATOM 1387 N N . GLY B 1 47 ? 5.742 12.633 15.422 1 96.81 47 GLY B N 1
ATOM 1388 C CA . GLY B 1 47 ? 5.953 14.062 15.258 1 96.81 47 GLY B CA 1
ATOM 1389 C C . GLY B 1 47 ? 5.004 14.906 16.094 1 96.81 47 GLY B C 1
ATOM 1390 O O . GLY B 1 47 ? 4.039 14.391 16.656 1 96.81 47 GLY B O 1
ATOM 1391 N N . GLN B 1 48 ? 5.348 16.125 16.203 1 97.88 48 GLN B N 1
ATOM 1392 C CA . GLN B 1 48 ? 4.516 17.094 16.922 1 97.88 48 GLN B CA 1
ATOM 1393 C C . GLN B 1 48 ? 3.602 17.844 15.953 1 97.88 48 GLN B C 1
ATOM 1395 O O . GLN B 1 48 ? 4.07 18.656 15.148 1 97.88 48 GLN B O 1
ATOM 1400 N N . GLU B 1 49 ? 2.332 17.609 16.031 1 98.44 49 GLU B N 1
ATOM 1401 C CA . GLU B 1 49 ? 1.342 18.359 15.273 1 98.44 49 GLU B CA 1
ATOM 1402 C C . GLU B 1 49 ? 1.127 19.75 15.859 1 98.44 49 GLU B C 1
ATOM 1404 O O . GLU B 1 49 ? 1.203 19.938 17.078 1 98.44 49 GLU B O 1
ATOM 1409 N N . VAL B 1 50 ? 0.837 20.672 14.977 1 97.88 50 VAL B N 1
ATOM 1410 C CA . VAL B 1 50 ? 0.484 22.016 15.398 1 97.88 50 VAL B CA 1
ATOM 1411 C C . VAL B 1 50 ? -0.731 21.969 16.328 1 97.88 50 VAL B C 1
ATOM 1413 O O . VAL B 1 50 ? -1.651 21.172 16.109 1 97.88 50 VAL B O 1
ATOM 1416 N N . THR B 1 51 ? -0.708 22.719 17.312 1 95.81 51 THR B N 1
ATOM 1417 C CA . THR B 1 51 ? -1.844 22.906 18.203 1 95.81 51 THR B CA 1
ATOM 1418 C C . THR B 1 51 ? -2.039 24.391 18.531 1 95.81 51 THR B C 1
ATOM 1420 O O . THR B 1 51 ? -1.088 25.172 18.469 1 95.81 51 THR B O 1
ATOM 1423 N N . GLY B 1 52 ? -3.223 24.766 18.844 1 96 52 GLY B N 1
ATOM 1424 C CA . GLY B 1 52 ? -3.508 26.125 19.266 1 96 52 GLY B CA 1
ATOM 1425 C C . GLY B 1 52 ? -3.512 27.125 18.109 1 96 52 GLY B C 1
ATOM 1426 O O . GLY B 1 52 ? -3.553 26.719 16.938 1 96 52 GLY B O 1
ATOM 1427 N N . GLY B 1 53 ? -3.727 28.359 18.438 1 97.38 53 GLY B N 1
ATOM 1428 C CA . GLY B 1 53 ? -3.686 29.438 17.453 1 97.38 53 GLY B CA 1
ATOM 1429 C C . GLY B 1 53 ? -4.762 29.328 16.391 1 97.38 53 GLY B C 1
ATOM 1430 O O . GLY B 1 53 ? -4.531 29.672 15.234 1 97.38 53 GLY B O 1
ATOM 1431 N N . GLY B 1 54 ? -5.863 28.75 16.688 1 97.06 54 GLY B N 1
ATOM 1432 C CA . GLY B 1 54 ? -6.941 28.625 15.719 1 97.06 54 GLY B CA 1
ATOM 1433 C C . GLY B 1 54 ? -6.742 27.484 14.742 1 97.06 54 GLY B C 1
ATOM 1434 O O . GLY B 1 54 ? -7.527 27.312 13.812 1 97.06 54 GLY B O 1
ATOM 1435 N N . TYR B 1 55 ? -5.73 26.719 15.07 1 97.94 55 TYR B N 1
ATOM 1436 C CA . TYR B 1 55 ? -5.398 25.609 14.195 1 97.94 55 TYR B CA 1
ATOM 1437 C C . TYR B 1 55 ? -6.453 24.516 14.281 1 97.94 55 TYR B C 1
ATOM 1439 O O . TYR B 1 55 ? -6.887 24.141 15.375 1 97.94 55 TYR B O 1
ATOM 1447 N N . THR B 1 56 ? -6.84 23.984 13.117 1 97.81 56 THR B N 1
ATOM 1448 C CA . THR B 1 56 ? -7.629 22.766 12.938 1 97.81 56 THR B CA 1
ATOM 1449 C C . THR B 1 56 ? -7.211 22.047 11.664 1 97.81 56 THR B C 1
ATOM 1451 O O . THR B 1 56 ? -6.922 22.672 10.641 1 97.81 56 THR B O 1
ATOM 1454 N N . ARG B 1 57 ? -7.184 20.703 11.789 1 98.38 57 ARG B N 1
ATOM 1455 C CA . ARG B 1 57 ? -6.945 19.953 10.562 1 98.38 57 ARG B CA 1
ATOM 1456 C C . ARG B 1 57 ? -7.973 20.328 9.492 1 98.38 57 ARG B C 1
ATOM 1458 O O . ARG B 1 57 ? -9.125 20.625 9.805 1 98.38 57 ARG B O 1
ATOM 1465 N N . GLN B 1 58 ? -7.508 20.344 8.25 1 98.38 58 GLN B N 1
ATOM 1466 C CA . GLN B 1 58 ? -8.398 20.672 7.145 1 98.38 58 GLN B CA 1
ATOM 1467 C C . GLN B 1 58 ? -8.688 19.438 6.281 1 98.38 58 GLN B C 1
ATOM 1469 O O . GLN B 1 58 ? -7.773 18.672 5.98 1 98.38 58 GLN B O 1
ATOM 1474 N N . GLN B 1 59 ? -9.977 19.266 5.949 1 98.44 59 GLN B N 1
ATOM 1475 C CA . GLN B 1 59 ? -10.344 18.156 5.074 1 98.44 59 GLN B CA 1
ATOM 1476 C C . GLN B 1 59 ? -9.703 18.312 3.699 1 98.44 59 GLN B C 1
ATOM 1478 O O . GLN B 1 59 ? -9.602 19.422 3.174 1 98.44 59 GLN B O 1
ATOM 1483 N N . VAL B 1 60 ? -9.281 17.234 3.145 1 98.12 60 VAL B N 1
ATOM 1484 C CA . VAL B 1 60 ? -8.695 17.234 1.809 1 98.12 60 VAL B CA 1
ATOM 1485 C C . VAL B 1 60 ? -9.32 16.109 0.982 1 98.12 60 VAL B C 1
ATOM 1487 O O . VAL B 1 60 ? -9.633 15.031 1.512 1 98.12 60 VAL B O 1
ATOM 1490 N N . THR B 1 61 ? -9.547 16.328 -0.29 1 97.5 61 THR B N 1
ATOM 1491 C CA . THR B 1 61 ? -10.078 15.344 -1.229 1 97.5 61 THR B CA 1
ATOM 1492 C C . THR B 1 61 ? -9.039 14.992 -2.291 1 97.5 61 THR B C 1
ATOM 1494 O O . THR B 1 61 ? -8.281 15.852 -2.732 1 97.5 61 THR B O 1
ATOM 1497 N N . PHE B 1 62 ? -9.008 13.766 -2.635 1 97.56 62 PHE B N 1
ATOM 1498 C CA . PHE B 1 62 ? -8.07 13.281 -3.643 1 97.56 62 PHE B CA 1
A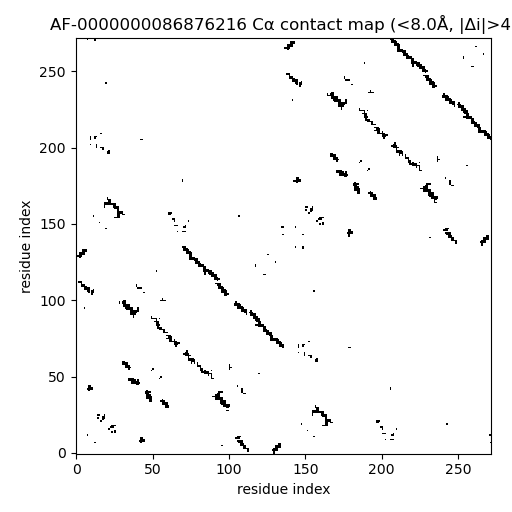TOM 1499 C C . PHE B 1 62 ? -8.82 12.727 -4.852 1 97.56 62 PHE B C 1
ATOM 1501 O O . PHE B 1 62 ? -9.961 12.281 -4.73 1 97.56 62 PHE B O 1
ATOM 1508 N N . 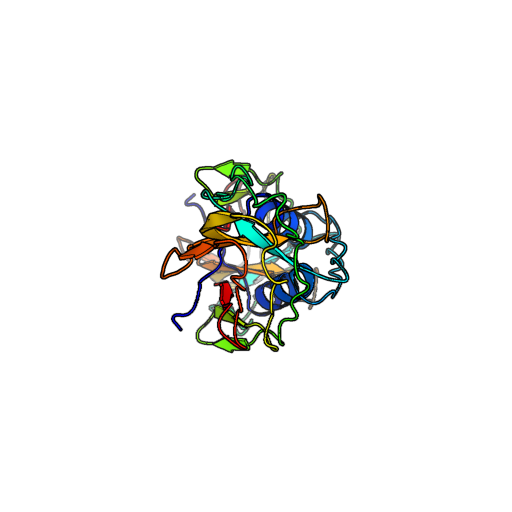GLY B 1 63 ? -8.156 12.766 -5.957 1 96.12 63 GLY B N 1
ATOM 1509 C CA . GLY B 1 63 ? -8.727 12.234 -7.188 1 96.12 63 GLY B CA 1
ATOM 1510 C C . GLY B 1 63 ? -8.523 10.742 -7.336 1 96.12 63 GLY B C 1
ATOM 1511 O O . GLY B 1 63 ? -7.992 10.086 -6.438 1 96.12 63 GLY B O 1
ATOM 1512 N N . ASP B 1 64 ? -9.023 10.25 -8.438 1 95.31 64 ASP B N 1
ATOM 1513 C CA . ASP B 1 64 ? -8.836 8.836 -8.75 1 95.31 64 ASP B CA 1
ATOM 1514 C C . ASP B 1 64 ? -7.355 8.523 -8.969 1 95.31 64 ASP B C 1
ATOM 1516 O O . ASP B 1 64 ? -6.641 9.289 -9.609 1 95.31 64 ASP B O 1
ATOM 1520 N N . PRO B 1 65 ? -6.91 7.43 -8.359 1 95.38 65 PRO B N 1
ATOM 1521 C CA . PRO B 1 65 ? -5.523 7.047 -8.641 1 95.38 65 PRO B CA 1
ATOM 1522 C C . PRO B 1 65 ? -5.277 6.773 -10.117 1 95.38 65 PRO B C 1
ATOM 152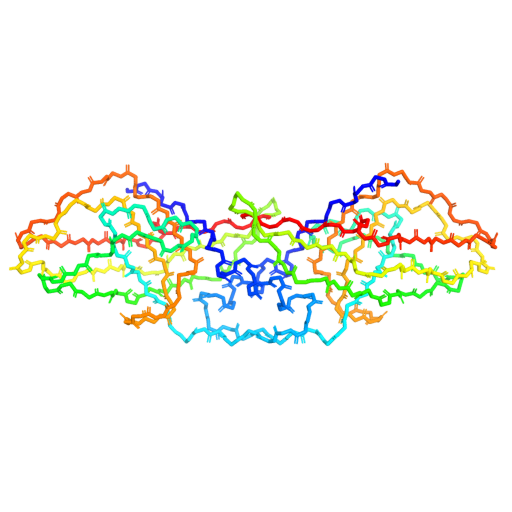4 O O . PRO B 1 65 ? -6.125 6.184 -10.797 1 95.38 65 PRO B O 1
ATOM 1527 N N . VAL B 1 66 ? -4.176 7.203 -10.602 1 93.88 66 VAL B N 1
ATOM 1528 C CA . VAL B 1 66 ? -3.764 7.004 -11.984 1 93.88 66 VAL B CA 1
ATOM 1529 C C . VAL B 1 66 ? -2.539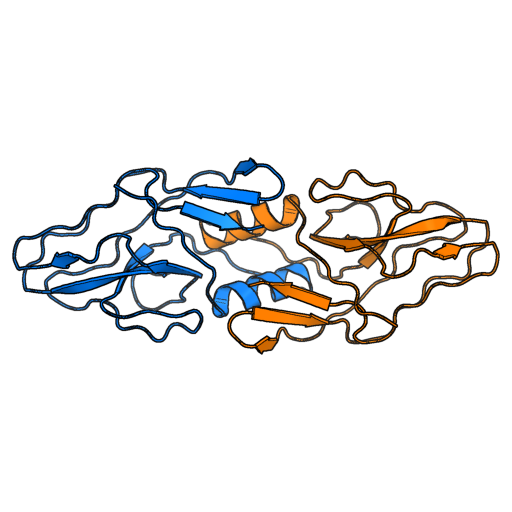 6.094 -12.031 1 93.88 66 VAL B C 1
ATOM 1531 O O . VAL B 1 66 ? -1.572 6.305 -11.297 1 93.88 66 VAL B O 1
ATOM 1534 N N . ILE B 1 67 ? -2.639 5.078 -12.867 1 93.5 67 ILE B N 1
ATOM 1535 C CA . ILE B 1 67 ? -1.509 4.168 -13.031 1 93.5 67 ILE B CA 1
ATOM 1536 C C . ILE B 1 67 ? -0.594 4.684 -14.141 1 93.5 67 ILE B C 1
ATOM 1538 O O . ILE B 1 67 ? -1.036 4.883 -15.281 1 93.5 67 ILE B O 1
ATOM 1542 N N . THR B 1 68 ? 0.615 4.973 -13.797 1 87 68 THR B N 1
ATOM 1543 C CA . THR B 1 68 ? 1.655 5.32 -14.758 1 87 68 THR B CA 1
ATOM 1544 C C . THR B 1 68 ? 2.932 4.527 -14.484 1 87 68 THR B C 1
ATOM 1546 O O . THR B 1 68 ? 3.486 4.598 -13.383 1 87 68 THR B O 1
ATOM 1549 N N . GLU B 1 69 ? 3.496 3.754 -15.523 1 81.75 69 GLU B N 1
ATOM 1550 C CA . GLU B 1 69 ? 4.742 3.002 -15.438 1 81.75 69 GLU B CA 1
ATOM 1551 C C . GLU B 1 69 ? 4.781 2.145 -14.172 1 81.75 69 GLU B C 1
ATOM 1553 O O . GLU B 1 69 ? 5.766 2.174 -13.43 1 81.75 69 GLU B O 1
ATOM 1558 N N . ARG B 1 70 ? 3.842 1.58 -13.703 1 82.31 70 ARG B N 1
ATOM 1559 C CA . ARG B 1 70 ? 3.754 0.608 -12.617 1 82.31 70 ARG B CA 1
ATOM 1560 C C . ARG B 1 70 ? 3.564 1.303 -11.273 1 82.31 70 ARG B C 1
ATOM 1562 O O . ARG B 1 70 ? 3.777 0.697 -10.227 1 82.31 70 ARG B O 1
ATOM 1569 N N . ARG B 1 71 ? 3.301 2.637 -11.328 1 89.12 71 ARG B N 1
ATOM 1570 C CA . ARG B 1 71 ? 3.018 3.383 -10.102 1 89.12 71 ARG B CA 1
ATOM 1571 C C . ARG B 1 71 ? 1.588 3.914 -10.109 1 89.12 71 ARG B C 1
ATOM 1573 O O . ARG B 1 71 ? 1.058 4.277 -11.156 1 89.12 71 ARG B O 1
ATOM 1580 N N . ALA B 1 72 ? 0.998 3.846 -8.992 1 93.25 72 ALA B N 1
ATOM 1581 C CA . ALA B 1 72 ? -0.281 4.523 -8.797 1 93.25 72 ALA B CA 1
ATOM 1582 C C . ALA B 1 72 ? -0.089 5.875 -8.117 1 93.25 72 ALA B C 1
ATOM 1584 O O . ALA B 1 72 ? 0.534 5.961 -7.059 1 93.25 72 ALA B O 1
ATOM 1585 N N . ALA B 1 73 ? -0.554 6.895 -8.828 1 94.5 73 ALA B N 1
ATOM 1586 C CA . ALA B 1 73 ? -0.374 8.25 -8.305 1 94.5 73 ALA B CA 1
ATOM 1587 C C . ALA B 1 73 ? -1.72 8.93 -8.062 1 94.5 73 ALA B C 1
ATOM 1589 O O . ALA B 1 73 ? -2.688 8.672 -8.781 1 94.5 73 ALA B O 1
ATOM 1590 N N . VAL B 1 74 ? -1.754 9.727 -7.047 1 96.06 74 VAL B N 1
ATOM 1591 C CA . VAL B 1 74 ? -2.943 10.508 -6.719 1 96.06 74 VAL B CA 1
ATOM 1592 C C . VAL B 1 74 ? -2.531 11.883 -6.191 1 96.06 74 VAL B C 1
ATOM 1594 O O . VAL B 1 74 ? -1.421 12.047 -5.684 1 96.06 74 VAL B O 1
ATOM 1597 N N . GLN B 1 75 ? -3.389 12.828 -6.43 1 96.5 75 GLN B N 1
ATOM 1598 C CA . GLN B 1 75 ? -3.148 14.18 -5.941 1 96.5 75 GLN B CA 1
ATOM 1599 C C . GLN B 1 75 ? -4.438 14.82 -5.438 1 96.5 75 GLN B C 1
ATOM 1601 O O . GLN B 1 75 ? -5.535 14.359 -5.762 1 96.5 75 GLN B O 1
ATOM 1606 N N . ASN B 1 76 ? -4.332 15.828 -4.621 1 97.69 76 ASN B N 1
ATOM 1607 C CA . ASN B 1 76 ? -5.523 16.531 -4.152 1 97.69 76 ASN B CA 1
ATOM 1608 C C . ASN B 1 76 ? -6.23 17.25 -5.293 1 97.69 76 ASN B C 1
ATOM 1610 O O . ASN B 1 76 ? -5.582 17.781 -6.199 1 97.69 76 ASN B O 1
ATOM 1614 N N . THR B 1 77 ? -7.52 17.344 -5.223 1 97.56 77 THR B N 1
ATOM 1615 C CA . THR B 1 77 ? -8.32 17.812 -6.344 1 97.56 77 THR B CA 1
ATOM 1616 C C . THR B 1 77 ? -8.898 19.188 -6.047 1 97.56 77 THR B C 1
ATOM 1618 O O . THR B 1 77 ? -9.688 19.734 -6.836 1 97.56 77 THR B O 1
ATOM 1621 N N . ALA B 1 78 ? -8.609 19.781 -4.922 1 96.94 78 ALA B N 1
ATOM 1622 C CA . ALA B 1 78 ? -9.055 21.109 -4.543 1 96.94 78 ALA B CA 1
ATOM 1623 C C . ALA B 1 78 ? -8.023 21.797 -3.646 1 96.94 78 ALA B C 1
ATOM 1625 O O . ALA B 1 78 ? -7.211 21.125 -3.006 1 96.94 78 ALA B O 1
ATOM 1626 N N . ASP B 1 79 ? -8.039 23.078 -3.752 1 97.12 79 ASP B N 1
ATOM 1627 C CA . ASP B 1 79 ? -7.223 23.828 -2.803 1 97.12 79 ASP B CA 1
ATOM 1628 C C . ASP B 1 79 ? -7.684 23.578 -1.367 1 97.12 79 ASP B C 1
ATOM 1630 O O . ASP B 1 79 ? -8.867 23.375 -1.117 1 97.12 79 ASP B O 1
ATOM 1634 N N . VAL B 1 80 ? -6.738 23.578 -0.48 1 97.31 80 VAL B N 1
ATOM 1635 C CA . VAL B 1 80 ? -7.023 23.453 0.947 1 97.31 80 VAL B CA 1
ATOM 1636 C C . VAL B 1 80 ? -6.418 24.641 1.697 1 97.31 80 VAL B C 1
ATOM 1638 O O . VAL B 1 80 ? -5.207 24.859 1.628 1 97.31 80 VAL B O 1
ATOM 1641 N N . SER B 1 81 ? -7.258 25.359 2.352 1 97.44 81 SER B N 1
ATOM 1642 C CA . SER B 1 81 ? -6.805 26.516 3.125 1 97.44 81 SER B CA 1
ATOM 1643 C C . SER B 1 81 ? -7.031 26.297 4.617 1 97.44 81 SER B C 1
ATOM 1645 O O . SER B 1 81 ? -8.125 25.906 5.035 1 97.44 81 SER B O 1
ATOM 1647 N N . PHE B 1 82 ? -5.98 26.609 5.316 1 98.06 82 PHE B N 1
ATOM 1648 C CA . PHE B 1 82 ? -6.098 26.594 6.77 1 98.06 82 PHE B CA 1
ATOM 1649 C C . PHE B 1 82 ? -6.66 27.906 7.285 1 98.06 82 PHE B C 1
ATOM 1651 O O . PHE B 1 82 ? -6.586 28.938 6.602 1 98.06 82 PHE B O 1
ATOM 1658 N N . PRO B 1 83 ? -7.277 27.844 8.469 1 97.38 83 PRO B N 1
ATOM 1659 C CA . PRO B 1 83 ? -7.719 29.109 9.062 1 97.38 83 PRO B CA 1
ATOM 1660 C C . PRO B 1 83 ? -6.562 30.062 9.336 1 97.38 83 PRO B C 1
ATOM 1662 O O . PRO B 1 83 ? -5.422 29.641 9.5 1 97.38 83 PRO B O 1
ATOM 1665 N N . ILE B 1 84 ? -6.898 31.359 9.312 1 97.94 84 ILE B N 1
ATOM 1666 C CA . ILE B 1 84 ? -5.914 32.375 9.688 1 97.94 84 ILE B CA 1
ATOM 1667 C C . ILE B 1 84 ? -5.426 32.094 11.109 1 97.94 84 ILE B C 1
ATOM 1669 O O . ILE B 1 84 ? -6.23 31.875 12.023 1 97.94 84 ILE B O 1
ATOM 1673 N N . ALA B 1 85 ? -4.137 32.125 11.234 1 98.38 85 ALA B N 1
ATOM 1674 C CA . ALA B 1 85 ? -3.561 31.859 12.555 1 98.38 85 ALA B CA 1
ATOM 1675 C C . ALA B 1 85 ? -3.904 32.969 13.531 1 98.38 85 ALA B C 1
ATOM 1677 O O . ALA B 1 85 ? -3.701 34.156 13.219 1 98.38 85 ALA B O 1
ATOM 1678 N N . THR B 1 86 ? -4.445 32.625 14.648 1 98.38 86 THR B N 1
ATOM 1679 C CA . THR B 1 86 ? -4.785 33.625 15.648 1 98.38 86 THR B CA 1
ATOM 1680 C C . THR B 1 86 ? -3.648 33.781 16.656 1 98.38 86 THR B C 1
ATOM 1682 O O . THR B 1 86 ? -3.721 34.656 17.531 1 98.38 86 THR B O 1
ATOM 1685 N N . ALA B 1 87 ? -2.654 33 16.578 1 98.19 87 ALA B N 1
ATOM 1686 C CA . ALA B 1 87 ? -1.39 33.062 17.312 1 98.19 87 ALA B CA 1
ATOM 1687 C C . ALA B 1 87 ? -0.275 32.375 16.531 1 98.19 87 ALA B C 1
ATOM 1689 O O . ALA B 1 87 ? -0.535 31.688 15.539 1 98.19 87 ALA B O 1
ATOM 1690 N N . ASP B 1 88 ? 0.94 32.656 16.969 1 97.81 88 ASP B N 1
ATOM 1691 C CA . ASP B 1 88 ? 2.062 31.969 16.328 1 97.81 88 ASP B CA 1
ATOM 1692 C C . ASP B 1 88 ? 1.919 30.453 16.438 1 97.81 88 ASP B C 1
ATOM 1694 O O . ASP B 1 88 ? 1.616 29.938 17.516 1 97.81 88 ASP B O 1
ATOM 1698 N N . GLN B 1 89 ? 2.129 29.734 15.297 1 97.19 89 GLN B N 1
ATOM 1699 C CA . GLN B 1 89 ? 1.92 28.281 15.258 1 97.19 89 GLN B CA 1
ATOM 1700 C C . GLN B 1 89 ? 3.234 27.547 15.023 1 97.19 89 GLN B C 1
ATOM 1702 O O . GLN B 1 89 ? 3.25 26.312 14.922 1 97.19 89 GLN B O 1
ATOM 1707 N N . GLY B 1 90 ? 4.355 28.297 14.875 1 96.88 90 GLY B N 1
ATOM 1708 C CA . GLY B 1 90 ? 5.68 27.719 14.766 1 96.88 90 GLY B CA 1
ATOM 1709 C C . GLY B 1 90 ? 6.09 27.422 13.336 1 96.88 90 GLY B C 1
ATOM 1710 O O . GLY B 1 90 ? 5.434 27.859 12.391 1 96.88 90 GLY B O 1
ATOM 1711 N N . LEU B 1 91 ? 7.266 26.719 13.172 1 97.62 91 LEU B N 1
ATOM 1712 C CA . LEU B 1 91 ? 7.824 26.344 11.875 1 97.62 91 LEU B CA 1
ATOM 1713 C C . LEU B 1 91 ? 7.199 25.031 11.383 1 97.62 91 LEU B C 1
ATOM 1715 O O . LEU B 1 91 ? 7.41 23.969 11.977 1 97.62 91 LEU B O 1
ATOM 1719 N N . ILE B 1 92 ? 6.453 25.156 10.328 1 97.69 92 ILE B N 1
ATOM 1720 C CA . ILE B 1 92 ? 5.844 23.969 9.719 1 97.69 92 ILE B CA 1
ATOM 1721 C C . ILE B 1 92 ? 6.855 23.281 8.812 1 97.69 92 ILE B C 1
ATOM 1723 O O . ILE B 1 92 ? 7.324 23.859 7.836 1 97.69 92 ILE B O 1
ATOM 1727 N N . THR B 1 93 ? 7.164 22.047 9.125 1 97.75 93 THR B N 1
ATOM 1728 C CA . THR B 1 93 ? 8.195 21.359 8.367 1 97.75 93 THR B CA 1
ATOM 1729 C C . THR B 1 93 ? 7.609 20.156 7.625 1 97.75 93 THR B C 1
ATOM 1731 O O . THR B 1 93 ? 8.188 19.688 6.641 1 97.75 93 THR B O 1
ATOM 1734 N N . HIS B 1 94 ? 6.523 19.578 8.102 1 98.12 94 HIS B N 1
ATOM 1735 C CA . HIS B 1 94 ? 5.918 18.391 7.527 1 98.12 94 HIS B CA 1
ATOM 1736 C C . HIS B 1 94 ? 4.398 18.5 7.504 1 98.12 94 HIS B C 1
ATOM 1738 O O . HIS B 1 94 ? 3.822 19.359 8.18 1 98.12 94 HIS B O 1
ATOM 1744 N N . ILE B 1 95 ? 3.826 17.688 6.719 1 97.94 95 ILE B N 1
ATOM 1745 C CA . ILE B 1 95 ? 2.383 17.484 6.75 1 97.94 95 ILE B CA 1
ATOM 1746 C C . ILE B 1 95 ? 2.072 15.992 6.891 1 97.94 95 ILE B C 1
ATOM 1748 O O . ILE B 1 95 ? 2.939 15.148 6.66 1 97.94 95 ILE B O 1
ATOM 1752 N N . GLY B 1 96 ? 0.888 15.719 7.277 1 98.06 96 GLY B N 1
ATOM 1753 C CA . GLY B 1 96 ? 0.333 14.375 7.332 1 98.06 96 GLY B CA 1
ATOM 1754 C C . GLY B 1 96 ? -1.114 14.312 6.883 1 98.06 96 GLY B C 1
ATOM 1755 O O . GLY B 1 96 ? -1.861 15.281 7.031 1 98.06 96 GLY B O 1
ATOM 1756 N N . ILE B 1 97 ? -1.41 13.195 6.289 1 98.5 97 ILE B N 1
ATOM 1757 C CA . ILE B 1 97 ? -2.811 12.875 6.023 1 98.5 97 ILE B CA 1
ATOM 1758 C C . ILE B 1 97 ? -3.338 11.938 7.105 1 98.5 97 ILE B C 1
ATOM 1760 O O . ILE B 1 97 ? -2.775 10.867 7.336 1 98.5 97 ILE B O 1
ATOM 1764 N N . ARG B 1 98 ? -4.344 12.422 7.754 1 98.75 98 ARG B N 1
ATOM 1765 C CA . ARG B 1 98 ? -4.922 11.648 8.852 1 98.75 98 ARG B CA 1
ATOM 1766 C C . ARG B 1 98 ? -6.367 11.266 8.547 1 98.75 98 ARG B C 1
ATOM 1768 O O . ARG B 1 98 ? -7.043 11.938 7.766 1 98.75 98 ARG B O 1
ATOM 1775 N N . ASP B 1 99 ? -6.902 10.219 9.258 1 98.56 99 ASP B N 1
ATOM 1776 C CA . ASP B 1 99 ? -8.211 9.664 8.93 1 98.56 99 ASP B CA 1
ATOM 1777 C C . ASP B 1 99 ? -9.305 10.266 9.812 1 98.56 99 ASP B C 1
ATOM 1779 O O . ASP B 1 99 ? -10.438 9.797 9.812 1 98.56 99 ASP B O 1
ATOM 1783 N N . ALA B 1 100 ? -8.961 11.25 10.625 1 98 100 ALA B N 1
ATOM 1784 C CA . ALA B 1 100 ? -9.938 11.922 11.484 1 98 100 ALA B CA 1
ATOM 1785 C C . ALA B 1 100 ? -9.555 13.391 11.703 1 98 100 ALA B C 1
ATOM 1787 O O . ALA B 1 100 ? -8.383 13.758 11.594 1 98 100 ALA B O 1
ATOM 1788 N N . ALA B 1 101 ? -10.547 14.219 12.016 1 97.88 101 ALA B N 1
ATOM 1789 C CA . ALA B 1 101 ? -10.305 15.633 12.289 1 97.88 101 ALA B CA 1
ATOM 1790 C C . ALA B 1 101 ? -9.508 15.812 13.57 1 97.88 101 ALA B C 1
ATOM 1792 O O . ALA B 1 101 ? -8.766 16.797 13.711 1 97.88 101 ALA B O 1
ATOM 1793 N N . THR B 1 102 ? -9.75 14.969 14.484 1 96.44 102 THR B N 1
ATOM 1794 C CA . THR B 1 102 ? -9.031 14.922 15.75 1 96.44 102 THR B CA 1
ATOM 1795 C C . THR B 1 102 ? -8.664 13.484 16.109 1 96.44 102 THR B C 1
ATOM 1797 O O . THR B 1 102 ? -9.461 12.562 15.906 1 96.44 102 THR B O 1
ATOM 1800 N N . GLY B 1 103 ? -7.414 13.32 16.656 1 96.12 103 GLY B N 1
ATOM 1801 C CA . GLY B 1 103 ? -6.977 11.961 16.922 1 96.12 103 GLY B CA 1
ATOM 1802 C C . GLY B 1 103 ? -6.828 11.125 15.664 1 96.12 103 GLY B C 1
ATOM 1803 O O . GLY B 1 103 ? -6.18 11.547 14.703 1 96.12 103 GLY B O 1
ATOM 1804 N N . GLY B 1 104 ? -7.211 9.906 15.672 1 97.31 104 GLY B N 1
ATOM 1805 C CA . GLY B 1 104 ? -7.168 9.008 14.523 1 97.31 104 GLY B CA 1
ATOM 1806 C C . GLY B 1 104 ? -5.77 8.516 14.203 1 97.31 104 GLY B C 1
ATOM 1807 O O . GLY B 1 104 ? -4.891 8.523 15.07 1 97.31 104 GLY B O 1
ATOM 1808 N N . ASN B 1 105 ? -5.625 8.039 12.969 1 98 105 ASN B N 1
ATOM 1809 C CA . ASN B 1 105 ? -4.383 7.41 12.523 1 98 105 ASN B CA 1
ATOM 1810 C C . ASN B 1 105 ? -3.736 8.203 11.383 1 98 105 ASN B C 1
ATOM 1812 O O . ASN B 1 105 ? -4.43 8.82 10.578 1 98 105 ASN B O 1
ATOM 1816 N N . LEU B 1 106 ? -2.387 8.18 11.406 1 98.31 106 LEU B N 1
ATOM 1817 C CA . LEU B 1 106 ? -1.609 8.719 10.297 1 98.31 106 LEU B CA 1
ATOM 1818 C C . LEU B 1 106 ? -1.615 7.754 9.117 1 98.31 106 LEU B C 1
ATOM 1820 O O . LEU B 1 106 ? -1.361 6.559 9.281 1 98.31 106 LEU B O 1
ATOM 1824 N N . LEU B 1 107 ? -1.934 8.219 7.941 1 98 107 LEU B N 1
ATOM 1825 C CA . LEU B 1 107 ? -1.93 7.391 6.738 1 98 107 LEU B CA 1
ATOM 1826 C C . LEU B 1 107 ? -0.689 7.66 5.895 1 98 107 LEU B C 1
ATOM 1828 O O . LEU B 1 107 ? 0.048 6.734 5.551 1 98 107 LEU B O 1
ATOM 1832 N N . TYR B 1 108 ? -0.472 8.883 5.559 1 98.06 108 TYR B N 1
ATOM 1833 C CA . TYR B 1 108 ? 0.678 9.336 4.781 1 98.06 108 TYR B CA 1
ATOM 1834 C C . TYR B 1 108 ? 1.336 10.547 5.434 1 98.06 108 TYR B C 1
ATOM 1836 O O . TYR B 1 108 ? 0.7 11.266 6.207 1 98.06 108 TYR B O 1
ATOM 1844 N N . HIS B 1 109 ? 2.564 10.75 5.168 1 97.69 109 HIS B N 1
ATOM 1845 C CA . HIS B 1 109 ? 3.273 11.93 5.656 1 97.69 109 HIS B CA 1
ATOM 1846 C C . HIS B 1 109 ? 4.426 12.305 4.73 1 97.69 109 HIS B C 1
ATOM 1848 O O . HIS B 1 109 ? 4.883 11.477 3.938 1 97.69 109 HIS B O 1
ATOM 1854 N N . GLY B 1 110 ? 4.832 13.508 4.855 1 97.06 110 GLY B N 1
ATOM 1855 C CA . GLY B 1 110 ? 5.945 13.992 4.051 1 97.06 110 GLY B CA 1
ATOM 1856 C C . GLY B 1 110 ? 6.426 15.375 4.465 1 97.06 110 GLY B C 1
ATOM 1857 O O . GLY B 1 110 ? 5.723 16.094 5.18 1 97.06 110 GLY B O 1
ATOM 1858 N N . ALA B 1 111 ? 7.586 15.656 4.039 1 96.88 111 ALA B N 1
ATOM 1859 C CA . ALA B 1 111 ? 8.172 16.969 4.305 1 96.88 111 ALA B CA 1
ATOM 1860 C C . ALA B 1 111 ? 7.68 18 3.297 1 96.88 111 ALA B C 1
ATOM 1862 O O . ALA B 1 111 ? 7.527 17.703 2.111 1 96.88 111 ALA B O 1
ATOM 1863 N N . VAL B 1 112 ? 7.449 19.203 3.861 1 94.94 112 VAL B N 1
ATOM 1864 C CA . VAL B 1 112 ? 7.172 20.297 2.928 1 94.94 112 VAL B CA 1
ATOM 1865 C C . VAL B 1 112 ? 8.461 20.719 2.232 1 94.94 112 VAL B C 1
ATOM 1867 O O . VAL B 1 112 ? 9.547 20.594 2.799 1 94.94 112 VAL B O 1
ATOM 1870 N N . LYS B 1 113 ? 8.352 21.141 1.083 1 91.19 113 LYS B N 1
ATOM 1871 C CA . LYS B 1 113 ? 9.539 21.547 0.333 1 91.19 113 LYS B CA 1
ATOM 1872 C C . LYS B 1 113 ? 10.227 22.734 0.985 1 91.19 113 LYS B C 1
ATOM 1874 O O . LYS B 1 113 ? 11.461 22.797 1.051 1 91.19 113 LYS B O 1
ATOM 1879 N N . THR B 1 114 ? 9.461 23.688 1.411 1 91.62 114 THR B N 1
ATOM 1880 C CA . THR B 1 114 ? 9.969 24.891 2.049 1 91.62 114 THR B CA 1
ATOM 1881 C C . THR B 1 114 ? 9.281 25.125 3.387 1 91.62 114 THR B C 1
ATOM 1883 O O . THR B 1 114 ? 8.156 25.641 3.428 1 91.62 114 THR B O 1
ATOM 1886 N N . PRO B 1 115 ? 10.047 24.75 4.453 1 95.25 115 PRO B N 1
ATOM 1887 C CA . PRO B 1 115 ? 9.461 25.031 5.766 1 95.25 115 PRO B CA 1
ATOM 1888 C C . PRO B 1 115 ? 9.047 26.484 5.93 1 95.25 115 PRO B C 1
ATOM 1890 O O . PRO B 1 115 ? 9.734 27.391 5.445 1 95.25 115 PRO B O 1
ATOM 1893 N N . ARG B 1 116 ? 7.922 26.656 6.551 1 94.06 116 ARG B N 1
ATOM 1894 C CA . ARG B 1 116 ? 7.367 28 6.715 1 94.06 116 ARG B CA 1
ATOM 1895 C C . ARG B 1 116 ? 6.945 28.25 8.164 1 94.06 116 ARG B C 1
ATOM 1897 O O . ARG B 1 116 ? 6.277 27.406 8.766 1 94.06 116 ARG B O 1
ATOM 1904 N N . THR B 1 117 ? 7.414 29.391 8.695 1 97.25 117 THR B N 1
ATOM 1905 C CA . THR B 1 117 ? 6.934 29.812 10.008 1 97.25 117 THR B CA 1
ATOM 1906 C C . THR B 1 117 ? 5.559 30.453 9.891 1 97.25 117 THR B C 1
ATOM 1908 O O . THR B 1 117 ? 5.371 31.391 9.109 1 97.25 117 THR B O 1
ATOM 1911 N N . VAL B 1 118 ? 4.641 29.906 10.617 1 97.25 118 VAL B N 1
ATOM 1912 C CA . VAL B 1 118 ? 3.301 30.484 10.633 1 97.25 118 VAL B CA 1
ATOM 1913 C C . VAL B 1 118 ? 3.156 31.422 11.828 1 97.25 118 VAL B C 1
ATOM 1915 O O . VAL B 1 118 ? 3.207 30.984 12.977 1 97.25 118 VAL B O 1
ATOM 1918 N N . LEU B 1 119 ? 2.998 32.719 11.492 1 97.12 119 LEU B N 1
ATOM 1919 C CA . LEU B 1 119 ? 2.803 33.75 12.508 1 97.12 119 LEU B CA 1
ATOM 1920 C C . LEU B 1 119 ? 1.336 34.156 12.586 1 97.12 119 LEU B C 1
ATOM 1922 O O . LEU B 1 119 ? 0.54 33.812 11.711 1 97.12 119 LEU B O 1
ATOM 1926 N N . THR B 1 120 ? 1.084 34.812 13.695 1 97.81 120 THR B N 1
ATOM 1927 C CA . THR B 1 120 ? -0.257 35.375 13.859 1 97.81 120 THR B CA 1
ATOM 1928 C C . THR B 1 120 ? -0.697 36.094 12.586 1 97.81 120 THR B C 1
ATOM 1930 O O . THR B 1 120 ? 0.085 36.844 11.992 1 97.81 120 THR B O 1
ATOM 1933 N N . ASN B 1 121 ? -1.86 35.75 12.086 1 97.62 121 ASN B N 1
ATOM 1934 C CA . ASN B 1 121 ? -2.525 36.375 10.938 1 97.62 121 ASN B CA 1
ATOM 1935 C C . ASN B 1 121 ? -2.053 35.75 9.625 1 97.62 121 ASN B C 1
ATOM 1937 O O . ASN B 1 121 ? -2.488 36.156 8.547 1 97.62 121 ASN B O 1
ATOM 1941 N N . ASP B 1 122 ? -1.157 34.781 9.703 1 96.62 122 ASP B N 1
ATOM 1942 C CA . ASP B 1 122 ? -0.785 34.031 8.516 1 96.62 122 ASP B CA 1
ATOM 1943 C C . ASP B 1 122 ? -1.792 32.906 8.234 1 96.62 122 ASP B C 1
ATOM 1945 O O . ASP B 1 122 ? -2.557 32.5 9.117 1 96.62 122 ASP B O 1
ATOM 1949 N N . LEU B 1 123 ? -1.868 32.562 6.969 1 93.5 123 LEU B N 1
ATOM 1950 C CA . LEU B 1 123 ? -2.629 31.375 6.566 1 93.5 123 LEU B CA 1
ATOM 1951 C C . LEU B 1 123 ? -1.813 30.5 5.621 1 93.5 123 LEU B C 1
ATOM 1953 O O . LEU B 1 123 ? -1.102 31 4.754 1 93.5 123 LEU B O 1
ATOM 1957 N N . ILE B 1 124 ? -1.905 29.219 5.832 1 94.81 124 ILE B N 1
ATOM 1958 C CA . ILE B 1 124 ? -1.271 28.25 4.945 1 94.81 124 ILE B CA 1
ATOM 1959 C C . ILE B 1 124 ? -2.311 27.672 3.99 1 94.81 124 ILE B C 1
ATOM 1961 O O . ILE B 1 124 ? -3.434 27.359 4.395 1 94.81 124 ILE B O 1
ATOM 1965 N N . ARG B 1 125 ? -1.907 27.578 2.752 1 95.25 125 ARG B N 1
ATOM 1966 C CA . ARG B 1 125 ? -2.783 27 1.734 1 95.25 125 ARG B CA 1
ATOM 1967 C C . ARG B 1 125 ? -2.027 26.016 0.86 1 95.25 125 ARG B C 1
ATOM 1969 O O . ARG B 1 125 ? -0.854 26.219 0.544 1 95.25 125 ARG B O 1
ATOM 1976 N N . PHE B 1 126 ? -2.684 24.953 0.591 1 95.81 126 PHE B N 1
ATOM 1977 C CA . PHE B 1 126 ? -2.195 23.984 -0.391 1 95.81 126 PHE B CA 1
ATOM 1978 C C . PHE B 1 126 ? -3.051 24.016 -1.651 1 95.81 126 PHE B C 1
ATOM 1980 O O . PHE B 1 126 ? -4.273 23.875 -1.581 1 95.81 126 PHE B O 1
ATOM 1987 N N . LEU B 1 127 ? -2.375 24.156 -2.76 1 95.88 127 LEU B N 1
ATOM 1988 C CA . LEU B 1 127 ? -3.109 24.25 -4.016 1 95.88 127 LEU B CA 1
ATOM 1989 C C . LEU B 1 127 ? -3.408 22.875 -4.578 1 95.88 127 LEU B C 1
ATOM 1991 O O . LEU B 1 127 ? -2.764 21.891 -4.199 1 95.88 127 LEU B O 1
ATOM 1995 N N . VAL B 1 128 ? -4.402 22.859 -5.426 1 95.75 128 VAL B N 1
ATOM 1996 C CA . VAL B 1 128 ? -4.738 21.641 -6.152 1 95.75 128 VAL B CA 1
ATOM 1997 C C . VAL B 1 128 ? -3.473 21.031 -6.754 1 95.75 128 VAL B C 1
ATOM 1999 O O . VAL B 1 128 ? -2.629 21.75 -7.297 1 95.75 128 VAL B O 1
ATOM 2002 N N . GLY B 1 129 ? -3.326 19.734 -6.5 1 95.38 129 GLY B N 1
ATOM 2003 C CA . GLY B 1 129 ? -2.242 19 -7.141 1 95.38 129 GLY B CA 1
ATOM 2004 C C . GLY B 1 129 ? -0.934 19.094 -6.379 1 95.38 129 GLY B C 1
ATOM 2005 O O . GLY B 1 129 ? 0.05 18.438 -6.75 1 95.38 129 GLY B O 1
ATOM 2006 N N . GLN B 1 130 ? -0.88 19.844 -5.258 1 95.06 130 GLN B N 1
ATOM 2007 C CA . GLN B 1 130 ? 0.372 20.031 -4.531 1 95.06 130 GLN B CA 1
ATOM 2008 C C . GLN B 1 130 ? 0.678 18.812 -3.652 1 95.06 130 GLN B C 1
ATOM 2010 O O . GLN B 1 130 ? 1.831 18.594 -3.279 1 95.06 130 GLN B O 1
ATOM 2015 N N . LEU B 1 131 ? -0.316 18.156 -3.26 1 95.38 131 LEU B N 1
ATOM 2016 C CA . LEU B 1 131 ? -0.164 16.922 -2.477 1 95.38 131 LEU B CA 1
ATOM 2017 C C . LEU B 1 131 ? -0.188 15.695 -3.377 1 95.38 131 LEU B C 1
ATOM 2019 O O . LEU B 1 131 ? -1.2 15.414 -4.02 1 95.38 131 LEU B O 1
ATOM 2023 N N . LYS B 1 132 ? 0.941 15.039 -3.404 1 95 132 LYS B N 1
ATOM 2024 C CA . LYS B 1 132 ? 1.047 13.883 -4.297 1 95 132 LYS B CA 1
ATOM 2025 C C . LYS B 1 132 ? 1.454 12.633 -3.527 1 95 132 LYS B C 1
ATOM 2027 O O . LYS B 1 132 ? 2.301 12.688 -2.633 1 95 132 LYS B O 1
ATOM 2032 N N . ILE B 1 133 ? 0.793 11.633 -3.781 1 93.56 133 ILE B N 1
ATOM 2033 C CA . ILE B 1 133 ? 1.115 10.297 -3.297 1 93.56 133 ILE B CA 1
ATOM 2034 C C . ILE B 1 133 ? 1.412 9.375 -4.477 1 93.56 133 ILE B C 1
ATOM 2036 O O . ILE B 1 133 ? 0.689 9.391 -5.477 1 93.56 133 ILE B O 1
ATOM 2040 N N . ASP B 1 134 ? 2.562 8.711 -4.383 1 90 134 ASP B N 1
ATOM 2041 C CA . ASP B 1 134 ? 2.939 7.719 -5.387 1 90 134 ASP B CA 1
ATOM 2042 C C . ASP B 1 134 ? 3.232 6.371 -4.734 1 90 134 ASP B C 1
ATOM 2044 O O . ASP B 1 134 ? 4.078 6.273 -3.842 1 90 134 ASP B O 1
ATOM 2048 N N . GLU B 1 135 ? 2.439 5.391 -5.113 1 87.25 135 GLU B N 1
ATOM 2049 C CA . GLU B 1 135 ? 2.682 4.043 -4.605 1 87.25 135 GLU B CA 1
ATOM 2050 C C . GLU B 1 135 ? 3.107 3.1 -5.727 1 87.25 135 GLU B C 1
ATOM 2052 O O . GLU B 1 135 ? 2.469 3.051 -6.777 1 87.25 135 GLU B O 1
ATOM 2057 N N . GLY B 1 136 ? 4.293 2.479 -5.633 1 81.31 136 GLY B N 1
ATOM 2058 C CA . GLY B 1 136 ? 4.773 1.505 -6.602 1 81.31 136 GLY B CA 1
ATOM 2059 C C . GLY B 1 136 ? 4.988 0.126 -6.008 1 81.31 136 GLY B C 1
ATOM 2060 O O . GLY B 1 136 ? 5.012 -0.031 -4.785 1 81.31 136 GLY B O 1
#

Nearest PDB structures (foldseek):
  8jou-assembly1_h  TM=8.339E-01  e=1.123E-07  Ralstonia phage GP4
  1iah-assembly1_A  TM=3.250E-01  e=1.085E+00  Mus musculus
  8soc-assembly1_B  TM=1.821E-01  e=3.771E+00  Sus scrofa
  3gzb-assembly4_H  TM=2.174E-01  e=7.222E+00  Shewanella putrefaciens CN-32
  8jou-assembly1_h  TM=8.340E-01  e=1.371E-07  Ralstonia phage GP4